Protein AF-A0A957GWF2-F1 (afdb_monomer_lite)

Sequence (198 aa):
QQLPLRQLLLAAERADVDLKRVLGELAYRVHGQGAQGKRQVAYIDEATLYKTVAQLNGNDWGWGQQLVGVMKLRAGLLVEDRPGLFAFPHRTFQEYLAGTHLADQPDFARQGARLAAEGVIWREVILLAVWHLVYQRRDVSKPLLLVGELCPAMAVEMATGWLQVWLAGEVLLEMGLRRVQDEGLGRELLARVQQRLA

Secondary structure (DSSP, 8-state):
-PPPHHHHHHHTT--HHHHHHHHHHHHHHHHHHGGGSSSPPPPEEHHHHHHHHHGGGTT-HHHHHHHHHHIIIII-S-EEEETTEEE-S-HHHHHHHHHHHHHT-TTHHHHHHHHHHH-GGGHHHHHHHHHIIIIII---HHHHHHHHHHS-SSPP-STTHHHHHHHHHHHHHHT-HHHHHHSHHHHHHHHHHHHHH-

Foldseek 3Di:
DQDALQVLQVVLVHGPVVVLLLLLVVLQVQLLVPVPDPDDFGKDFQVNQLQSQCVSRVSPSVSSVSNVVNCDPPVLQWDDPDVRIIGGNDNLSSLLSPLCNLLPDPPSLQVLLVVVQVHPSNLSSVLSNLLCCCPVVVHPPSLLSNLCSLQPPDDDPDPSNPSSLVSSVVSCVSNPVVNLVVDPSSVVSNVSSVVVND

Radius of gyration: 19.15 Å; chains: 1; bounding box: 47×32×53 Å

Structure (mmCIF, N/CA/C/O backbone):
data_AF-A0A957GWF2-F1
#
_entry.id   AF-A0A957GWF2-F1
#
loop_
_atom_site.group_PDB
_atom_site.id
_atom_site.type_symbol
_atom_site.label_atom_id
_atom_site.label_alt_id
_atom_site.label_comp_id
_atom_site.label_asym_id
_atom_site.label_entity_id
_atom_site.label_seq_id
_atom_site.pdbx_PDB_ins_code
_atom_site.Cartn_x
_atom_site.Cartn_y
_atom_site.Cartn_z
_atom_site.occupancy
_atom_site.B_iso_or_equiv
_atom_site.auth_seq_id
_atom_site.auth_comp_id
_atom_site.auth_asym_id
_atom_site.auth_atom_id
_atom_site.pdbx_PDB_model_num
ATOM 1 N N . GLN A 1 1 ? -17.229 -10.237 28.752 1.00 53.91 1 GLN A N 1
ATOM 2 C CA . GLN A 1 1 ? -16.025 -10.794 28.092 1.00 53.91 1 GLN A CA 1
ATOM 3 C C . GLN A 1 1 ? -15.887 -10.118 26.733 1.00 53.91 1 GLN A C 1
ATOM 5 O O . GLN A 1 1 ? -16.884 -10.042 26.032 1.00 53.91 1 GLN A O 1
ATOM 10 N N . GLN A 1 2 ? -14.719 -9.572 26.374 1.00 59.75 2 GLN A N 1
ATOM 11 C CA . GLN A 1 2 ? -14.524 -8.979 25.040 1.00 59.75 2 GLN A CA 1
ATOM 12 C C . GLN A 1 2 ? -14.466 -10.080 23.967 1.00 59.75 2 GLN A C 1
ATOM 14 O O . GLN A 1 2 ? -13.690 -11.036 24.107 1.00 59.75 2 GLN A O 1
ATOM 19 N N . LEU A 1 3 ? -15.279 -9.931 22.914 1.00 71.62 3 LEU A N 1
ATOM 20 C CA . LEU A 1 3 ? -15.324 -10.835 21.761 1.00 71.62 3 LEU A CA 1
ATOM 21 C C . LEU A 1 3 ? -13.943 -10.923 21.070 1.00 71.62 3 LEU A C 1
ATOM 23 O O . LEU A 1 3 ? -13.237 -9.917 20.982 1.00 71.62 3 LEU A O 1
ATOM 27 N N . PRO A 1 4 ? -13.529 -12.101 20.568 1.00 84.56 4 PRO A N 1
ATOM 28 C CA . PRO A 1 4 ? -12.397 -12.231 19.652 1.00 84.56 4 PRO A CA 1
ATOM 29 C C . PRO A 1 4 ? -12.563 -11.329 18.421 1.00 84.56 4 PRO A C 1
ATOM 31 O O . PRO A 1 4 ? -13.679 -11.170 17.928 1.00 84.56 4 PRO A O 1
ATOM 34 N N . LEU A 1 5 ? -11.451 -10.820 17.874 1.00 87.75 5 LEU A N 1
ATOM 35 C CA . LEU A 1 5 ? -11.435 -9.902 16.721 1.00 87.75 5 LEU A CA 1
ATOM 36 C C . LEU A 1 5 ? -12.335 -10.380 15.573 1.00 87.75 5 LEU A C 1
ATOM 38 O O . LEU A 1 5 ? -13.196 -9.645 15.100 1.00 87.75 5 LEU A O 1
ATOM 42 N N . ARG A 1 6 ? -12.190 -11.654 15.193 1.00 89.56 6 ARG A N 1
ATOM 43 C CA . ARG A 1 6 ? -12.969 -12.272 14.116 1.00 89.56 6 ARG A CA 1
ATOM 44 C C . ARG A 1 6 ? -14.475 -12.276 14.392 1.00 89.56 6 ARG A C 1
ATOM 46 O O . ARG A 1 6 ? -15.253 -12.049 13.479 1.00 89.56 6 ARG A O 1
ATOM 53 N N . GLN A 1 7 ? -14.899 -12.523 15.633 1.00 90.81 7 GLN A N 1
ATOM 54 C CA . GLN A 1 7 ? -16.325 -12.521 15.983 1.00 90.81 7 GLN A CA 1
ATOM 55 C C . GLN A 1 7 ? -16.908 -11.106 15.958 1.00 90.81 7 GLN A C 1
ATOM 57 O O . GLN A 1 7 ? -18.043 -10.931 15.531 1.00 90.81 7 GLN A O 1
ATOM 62 N N . LEU A 1 8 ? -16.127 -10.102 16.370 1.00 92.44 8 LEU A N 1
ATOM 63 C CA . LEU A 1 8 ? -16.557 -8.705 16.341 1.00 92.44 8 LEU A CA 1
ATOM 64 C C . LEU A 1 8 ? -16.748 -8.186 14.908 1.00 92.44 8 LEU A C 1
ATOM 66 O O . LEU A 1 8 ? -17.718 -7.481 14.644 1.00 92.44 8 LEU A O 1
ATOM 70 N N . LEU A 1 9 ? -15.856 -8.571 13.988 1.00 93.94 9 LEU A N 1
ATOM 71 C CA . LEU A 1 9 ? -15.994 -8.277 12.559 1.00 93.94 9 LEU A CA 1
ATOM 72 C C . LEU A 1 9 ? -17.215 -8.980 11.957 1.00 93.94 9 LEU A C 1
ATOM 74 O O . LEU A 1 9 ? -18.023 -8.330 11.302 1.00 93.94 9 LEU A O 1
ATOM 78 N N . LEU A 1 10 ? -17.393 -10.277 12.236 1.00 94.88 10 LEU A N 1
ATOM 79 C CA . LEU A 1 10 ? -18.536 -11.045 11.730 1.00 94.88 10 LEU A CA 1
ATOM 80 C C . LEU A 1 10 ? -19.881 -10.482 12.207 1.00 94.88 10 LEU A C 1
ATOM 82 O O . LEU A 1 10 ? -20.829 -10.458 11.430 1.00 94.88 10 LEU A O 1
ATOM 86 N N . ALA A 1 11 ? -19.961 -9.998 13.450 1.00 93.44 11 ALA A N 1
ATOM 87 C CA . ALA A 1 11 ? -21.165 -9.355 13.980 1.00 93.44 11 ALA A CA 1
ATOM 88 C C . ALA A 1 11 ? -21.525 -8.045 13.253 1.00 93.44 11 ALA A C 1
ATOM 90 O O . ALA A 1 11 ? -22.683 -7.647 13.274 1.00 93.44 11 ALA A O 1
ATOM 91 N N . ALA A 1 12 ? -20.550 -7.400 12.609 1.00 94.62 12 ALA A N 1
ATOM 92 C CA . ALA A 1 12 ? -20.739 -6.228 11.754 1.00 94.62 12 ALA A CA 1
ATOM 93 C C . ALA A 1 12 ? -20.829 -6.592 10.257 1.00 94.62 12 ALA A C 1
ATOM 95 O O . ALA A 1 12 ? -20.678 -5.719 9.405 1.00 94.62 12 ALA A O 1
ATOM 96 N N . GLU A 1 13 ? -21.005 -7.877 9.924 1.00 95.94 13 GLU A N 1
ATOM 97 C CA . GLU A 1 13 ? -21.015 -8.388 8.544 1.00 95.94 13 GLU A CA 1
ATOM 98 C C . GLU A 1 13 ? -19.726 -8.055 7.765 1.00 95.94 13 GLU A C 1
ATOM 100 O O . GLU A 1 13 ? -19.731 -7.820 6.555 1.00 95.94 13 GLU A O 1
ATOM 105 N N . ARG A 1 14 ? -18.588 -8.033 8.472 1.00 96.25 14 ARG A N 1
ATOM 106 C CA . ARG A 1 14 ? -17.252 -7.785 7.916 1.00 96.25 14 ARG A CA 1
ATOM 107 C C . ARG A 1 14 ? -16.331 -8.985 8.063 1.00 96.25 14 ARG A C 1
ATOM 109 O O . ARG A 1 14 ? -16.508 -9.849 8.924 1.00 96.25 14 ARG A O 1
ATOM 116 N N . ALA A 1 15 ? -15.290 -8.991 7.238 1.00 94.06 15 ALA A N 1
ATOM 117 C CA . ALA A 1 15 ? -14.210 -9.963 7.275 1.00 94.06 15 ALA A CA 1
ATOM 118 C C . ALA A 1 15 ? -12.843 -9.290 7.472 1.00 94.06 15 ALA A C 1
ATOM 120 O O . ALA A 1 15 ? -12.684 -8.073 7.371 1.00 94.06 15 ALA A O 1
ATOM 121 N N . ASP A 1 16 ? -11.818 -10.109 7.709 1.00 91.69 16 ASP A N 1
ATOM 122 C CA . ASP A 1 16 ? -10.440 -9.643 7.905 1.00 91.69 16 ASP A CA 1
ATOM 123 C C . ASP A 1 16 ? -9.924 -8.802 6.725 1.00 91.69 16 ASP A C 1
ATOM 125 O O . ASP A 1 16 ? -9.081 -7.928 6.912 1.00 91.69 16 ASP A O 1
ATOM 129 N N . VAL A 1 17 ? -10.419 -9.053 5.507 1.00 92.62 17 VAL A N 1
ATOM 130 C CA . VAL A 1 17 ? -10.054 -8.280 4.309 1.00 92.62 17 VAL A CA 1
ATOM 131 C C . VAL A 1 17 ? -10.536 -6.828 4.390 1.00 92.62 17 VAL A C 1
ATOM 133 O O . VAL A 1 17 ? -9.794 -5.928 4.000 1.00 92.62 17 VAL A O 1
ATOM 136 N N . ASP A 1 18 ? -11.714 -6.579 4.968 1.00 95.38 18 ASP A N 1
ATOM 137 C CA . ASP A 1 18 ? -12.250 -5.227 5.141 1.00 95.38 18 ASP A CA 1
ATOM 138 C C . ASP A 1 18 ? -11.415 -4.443 6.151 1.00 95.38 18 ASP A C 1
ATOM 140 O O . ASP A 1 18 ? -11.040 -3.294 5.905 1.00 95.38 18 ASP A O 1
ATOM 144 N N . LEU A 1 19 ? -11.058 -5.097 7.262 1.00 94.19 19 LEU A N 1
ATOM 145 C CA . LEU A 1 19 ? -10.183 -4.509 8.269 1.00 94.19 19 LEU A CA 1
ATOM 146 C C . LEU A 1 19 ? -8.793 -4.219 7.694 1.00 94.19 19 LEU A C 1
ATOM 148 O O . LEU A 1 19 ? -8.278 -3.119 7.878 1.00 94.19 19 LEU A O 1
ATOM 152 N N . LYS A 1 20 ? -8.195 -5.168 6.962 1.00 93.06 20 LYS A N 1
ATOM 153 C CA . LYS A 1 20 ? -6.892 -4.971 6.306 1.00 93.06 20 LYS A CA 1
ATOM 154 C C . LYS A 1 20 ? -6.916 -3.796 5.334 1.00 93.06 20 LYS A C 1
ATOM 156 O O . LYS A 1 20 ? -5.972 -3.015 5.340 1.00 93.06 20 LYS A O 1
ATOM 161 N N . ARG A 1 21 ? -7.989 -3.632 4.552 1.00 94.81 21 ARG A N 1
ATOM 162 C CA . ARG A 1 21 ? -8.146 -2.497 3.630 1.00 94.81 21 ARG A CA 1
ATOM 163 C C . ARG A 1 21 ? -8.157 -1.162 4.378 1.00 94.81 21 ARG A C 1
ATOM 165 O O . ARG A 1 21 ? -7.421 -0.254 4.003 1.00 94.81 21 ARG A O 1
ATOM 172 N N . VAL A 1 22 ? -8.948 -1.062 5.448 1.00 95.88 22 VAL A N 1
ATOM 173 C CA . VAL A 1 22 ? -9.043 0.155 6.273 1.00 95.88 22 VAL A CA 1
ATOM 174 C C . VAL A 1 22 ? -7.722 0.464 6.983 1.00 95.88 22 VAL A C 1
ATOM 176 O O . VAL A 1 22 ? -7.280 1.612 6.991 1.00 95.88 22 VAL A O 1
ATOM 179 N N . LEU A 1 23 ? -7.049 -0.549 7.535 1.00 94.94 23 LEU A N 1
ATOM 180 C CA . LEU A 1 23 ? -5.733 -0.376 8.156 1.00 94.94 23 LEU A CA 1
ATOM 181 C C . LEU A 1 23 ? -4.647 -0.024 7.131 1.00 94.94 23 LEU A C 1
ATOM 183 O O . LEU A 1 23 ? -3.767 0.769 7.448 1.00 94.94 23 LEU A O 1
ATOM 187 N N . GLY A 1 24 ? -4.716 -0.567 5.913 1.00 96.38 24 GLY A N 1
ATOM 188 C CA . GLY A 1 24 ? -3.823 -0.229 4.805 1.00 96.38 24 GLY A CA 1
ATOM 189 C C . GLY A 1 24 ? -3.941 1.232 4.386 1.00 96.38 24 GLY A C 1
ATOM 190 O O . GLY A 1 24 ? -2.935 1.931 4.281 1.00 96.38 24 GLY A O 1
ATOM 191 N N . GLU A 1 25 ? -5.171 1.719 4.223 1.00 96.56 25 GLU A N 1
ATOM 192 C CA . GLU A 1 25 ? -5.433 3.131 3.930 1.00 96.56 25 GLU A CA 1
ATOM 193 C C . GLU A 1 25 ? -4.948 4.044 5.063 1.00 96.56 25 GLU A C 1
ATOM 195 O O . GLU A 1 25 ? -4.320 5.076 4.819 1.00 96.56 25 GLU A O 1
ATOM 200 N N . LEU A 1 26 ? -5.204 3.661 6.317 1.00 95.31 26 LEU A N 1
ATOM 201 C CA . LEU A 1 26 ? -4.714 4.400 7.475 1.00 95.31 26 LEU A CA 1
ATOM 202 C C . LEU A 1 26 ? -3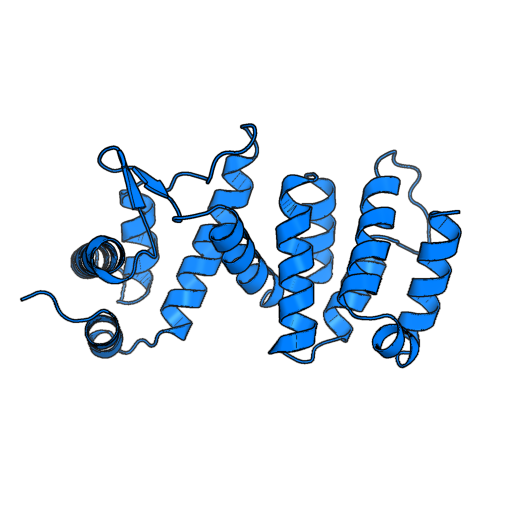.183 4.452 7.491 1.00 95.31 26 LEU A C 1
ATOM 204 O O . LEU A 1 26 ? -2.631 5.542 7.603 1.00 95.31 26 LEU A O 1
ATOM 208 N N . ALA A 1 27 ? -2.512 3.308 7.316 1.00 94.94 27 ALA A N 1
ATOM 209 C CA . ALA A 1 27 ? -1.057 3.200 7.252 1.00 94.94 27 ALA A CA 1
ATOM 210 C C . ALA A 1 27 ? -0.462 4.081 6.150 1.00 94.94 27 ALA A C 1
ATOM 212 O O . ALA A 1 27 ? 0.498 4.806 6.406 1.00 94.94 27 ALA A O 1
ATOM 213 N N . TYR A 1 28 ? -1.067 4.068 4.959 1.00 95.88 28 TYR A N 1
ATOM 214 C CA . TYR A 1 28 ? -0.682 4.919 3.838 1.00 95.88 28 TYR A CA 1
ATOM 215 C C . TYR A 1 28 ? -0.781 6.409 4.195 1.00 95.88 28 TYR A C 1
ATOM 217 O O . TYR A 1 28 ? 0.194 7.147 4.047 1.00 95.88 28 TYR A O 1
ATOM 225 N N . ARG A 1 29 ? -1.924 6.858 4.734 1.00 93.69 29 ARG A N 1
ATOM 226 C CA . ARG A 1 29 ? -2.128 8.271 5.098 1.00 93.69 29 ARG A CA 1
ATOM 227 C C . ARG A 1 29 ? -1.132 8.746 6.153 1.00 93.69 29 ARG A C 1
ATOM 229 O O . ARG A 1 29 ? -0.512 9.793 5.974 1.00 93.69 29 ARG A O 1
ATOM 236 N N . VAL A 1 30 ? -0.960 7.984 7.233 1.00 91.06 30 VAL A N 1
ATOM 237 C CA . VAL A 1 30 ? -0.072 8.396 8.330 1.00 91.06 30 VAL A CA 1
ATOM 238 C C . VAL A 1 30 ? 1.402 8.318 7.923 1.00 91.06 30 VAL A C 1
ATOM 240 O O . VAL A 1 30 ? 2.190 9.155 8.354 1.00 91.06 30 VAL A O 1
ATOM 243 N N . HIS A 1 31 ? 1.778 7.401 7.020 1.00 91.44 31 HIS A N 1
ATOM 244 C CA . HIS A 1 31 ? 3.132 7.349 6.449 1.00 91.44 31 HIS A CA 1
ATOM 245 C C . HIS A 1 31 ? 3.503 8.643 5.718 1.00 91.44 31 HIS A C 1
ATOM 247 O O . HIS A 1 31 ? 4.576 9.190 5.960 1.00 91.44 31 HIS A O 1
ATOM 253 N N . GLY A 1 32 ? 2.590 9.177 4.900 1.00 89.00 32 GLY A N 1
ATOM 254 C CA . GLY A 1 32 ? 2.796 10.455 4.209 1.00 89.00 32 GLY A CA 1
ATOM 255 C C . GLY A 1 32 ? 2.882 11.657 5.153 1.00 89.00 32 GLY A C 1
ATOM 256 O O . GLY A 1 32 ? 3.650 12.584 4.913 1.00 89.00 32 GLY A O 1
ATOM 257 N N . GLN A 1 33 ? 2.142 11.632 6.264 1.00 82.75 33 GLN A N 1
ATOM 258 C CA . GLN A 1 33 ? 2.159 12.700 7.274 1.00 82.75 33 GLN A CA 1
ATOM 259 C C . GLN A 1 33 ? 3.420 12.667 8.157 1.00 82.75 33 GLN A C 1
ATOM 261 O O . GLN A 1 33 ? 3.908 13.714 8.579 1.00 82.75 33 GLN A O 1
ATOM 266 N N . GLY A 1 34 ? 3.987 11.479 8.402 1.00 65.69 34 GLY A N 1
ATOM 267 C CA . GLY A 1 34 ? 5.207 11.273 9.196 1.00 65.69 34 GLY A CA 1
ATOM 268 C C . GLY A 1 34 ? 6.505 11.767 8.539 1.00 65.69 34 GLY A C 1
ATOM 269 O O . GLY A 1 34 ? 7.567 11.713 9.160 1.00 65.69 34 GLY A O 1
ATOM 270 N N . ALA A 1 35 ? 6.434 12.288 7.309 1.00 53.03 35 ALA A N 1
ATOM 271 C CA . ALA A 1 35 ? 7.563 12.772 6.512 1.00 53.03 35 ALA A CA 1
ATOM 272 C C . ALA A 1 35 ? 8.394 13.900 7.162 1.00 53.03 35 ALA A C 1
ATOM 274 O O . ALA A 1 35 ? 9.502 14.180 6.705 1.00 53.03 35 ALA A O 1
ATOM 275 N N . GLN A 1 36 ? 7.902 14.541 8.230 1.00 47.31 36 GLN A N 1
ATOM 276 C CA . GLN A 1 36 ? 8.596 15.647 8.906 1.00 47.31 36 GLN A CA 1
ATOM 277 C C . GLN A 1 36 ? 9.572 15.231 10.028 1.00 47.31 36 GLN A C 1
ATOM 279 O O . GLN A 1 36 ? 10.098 16.094 10.729 1.00 47.31 36 GLN A O 1
ATOM 284 N N . GLY A 1 37 ? 9.885 13.941 10.199 1.00 44.97 37 GLY A N 1
ATOM 285 C CA . GLY A 1 37 ? 10.818 13.491 11.240 1.00 44.97 37 GLY A CA 1
ATOM 286 C C . GLY A 1 37 ? 11.673 12.292 10.836 1.00 44.97 37 GLY A C 1
ATOM 287 O O . GLY A 1 37 ? 11.204 11.332 10.229 1.00 44.97 37 GLY A O 1
ATOM 288 N N . LYS A 1 38 ? 12.962 12.306 11.202 1.00 44.06 38 LYS A N 1
ATOM 289 C CA . LYS A 1 38 ? 13.857 11.157 10.998 1.00 44.06 38 LYS A CA 1
ATOM 290 C C . LYS A 1 38 ? 13.351 9.946 11.806 1.00 44.06 38 LYS A C 1
ATOM 292 O O . LYS A 1 38 ? 13.428 9.944 13.027 1.00 44.06 38 LYS A O 1
ATOM 297 N N . ARG A 1 39 ? 12.964 8.879 11.094 1.00 48.06 39 ARG A N 1
ATOM 298 C CA . ARG A 1 39 ? 12.898 7.471 11.558 1.00 48.06 39 ARG A CA 1
ATOM 299 C C . ARG A 1 39 ? 11.791 7.051 12.547 1.00 48.06 39 ARG A C 1
ATOM 301 O O . ARG A 1 39 ? 11.890 5.935 13.049 1.00 48.06 39 ARG A O 1
ATOM 308 N N . GLN A 1 40 ? 10.741 7.829 12.799 1.00 58.91 40 GLN A N 1
ATOM 309 C CA . GLN A 1 40 ? 9.646 7.368 13.675 1.00 58.91 40 GLN A CA 1
ATOM 310 C C . GLN A 1 40 ? 8.474 6.755 12.900 1.00 58.91 40 GLN A C 1
ATOM 312 O O . GLN A 1 40 ? 8.153 7.188 11.795 1.00 58.91 40 GLN A O 1
ATOM 317 N N . VAL A 1 41 ? 7.856 5.727 13.495 1.00 62.44 41 VAL A N 1
ATOM 318 C CA . VAL A 1 41 ? 6.512 5.260 13.122 1.00 62.44 41 VAL A CA 1
ATOM 319 C C . VAL A 1 41 ? 5.562 6.447 13.260 1.00 62.44 41 VAL A C 1
ATOM 321 O O . VAL A 1 41 ? 5.655 7.196 14.234 1.00 62.44 41 VAL A O 1
ATOM 324 N N . ALA A 1 42 ? 4.678 6.644 12.2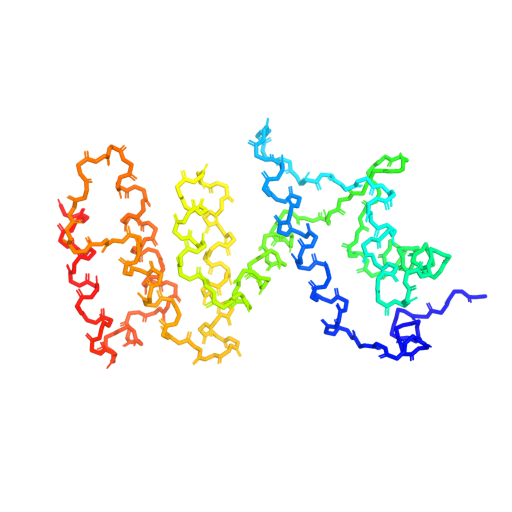85 1.00 78.25 42 ALA A N 1
ATOM 325 C CA . ALA A 1 42 ? 3.743 7.756 12.344 1.00 78.25 42 ALA A CA 1
ATOM 326 C C . ALA A 1 42 ? 2.672 7.487 13.404 1.00 78.25 42 ALA A C 1
ATOM 328 O O . ALA A 1 42 ? 2.075 6.407 13.445 1.00 78.25 42 ALA A O 1
ATOM 329 N N . TYR A 1 43 ? 2.439 8.481 14.257 1.00 86.19 43 TYR A N 1
ATOM 330 C CA . TYR A 1 43 ? 1.393 8.398 15.259 1.00 86.19 43 TYR A CA 1
ATOM 331 C C . TYR A 1 43 ? 0.009 8.598 14.645 1.00 86.19 43 TYR A C 1
ATOM 333 O O . TYR A 1 43 ? -0.169 9.315 13.661 1.00 86.19 43 TYR A O 1
ATOM 341 N N . ILE A 1 44 ? -0.972 7.973 15.277 1.00 90.88 44 ILE A N 1
ATOM 342 C CA . ILE A 1 44 ? -2.381 7.995 14.925 1.00 90.88 44 ILE A CA 1
ATOM 343 C C . ILE A 1 44 ? -3.121 8.518 16.148 1.00 90.88 44 ILE A C 1
ATOM 345 O O . ILE A 1 44 ? -3.058 7.905 17.217 1.00 90.88 44 ILE A O 1
ATOM 349 N N . ASP A 1 45 ? -3.805 9.650 16.016 1.00 90.69 45 ASP A N 1
ATOM 350 C CA . ASP A 1 45 ? -4.649 10.133 17.101 1.00 90.69 45 ASP A CA 1
ATOM 351 C C . ASP A 1 45 ? -5.842 9.189 17.307 1.00 90.69 45 ASP A C 1
ATOM 353 O O . ASP A 1 45 ? -6.400 8.619 16.362 1.00 90.69 45 ASP A O 1
ATOM 357 N N . GLU A 1 46 ? -6.220 9.008 18.569 1.00 91.56 46 GLU A N 1
ATOM 358 C CA . GLU A 1 46 ? -7.280 8.090 18.976 1.00 91.56 46 GLU A CA 1
ATOM 359 C C . GLU A 1 46 ? -8.605 8.351 18.248 1.00 91.56 46 GLU A C 1
ATOM 361 O O . GLU A 1 46 ? -9.252 7.416 17.768 1.00 91.56 46 GLU A O 1
ATOM 366 N N . ALA A 1 47 ? -8.998 9.620 18.121 1.00 91.31 47 ALA A N 1
ATOM 367 C CA . ALA A 1 47 ? -10.247 9.991 17.473 1.00 91.31 47 ALA A CA 1
ATOM 368 C C . ALA A 1 47 ? -10.244 9.605 15.986 1.00 91.31 47 ALA A C 1
ATOM 370 O O . ALA A 1 47 ? -11.216 9.024 15.498 1.00 91.31 47 ALA A O 1
ATOM 371 N N . THR A 1 48 ? -9.152 9.861 15.263 1.00 92.06 48 THR A N 1
ATOM 372 C CA . THR A 1 48 ? -8.975 9.428 13.873 1.00 92.06 48 THR A CA 1
ATOM 373 C C . THR A 1 48 ? -8.999 7.916 13.762 1.00 92.06 48 THR A C 1
ATOM 375 O O . THR A 1 48 ? -9.647 7.397 12.850 1.00 92.06 48 THR A O 1
ATOM 378 N N . LEU A 1 49 ? -8.335 7.198 14.669 1.00 93.75 49 LEU A N 1
ATOM 379 C CA . LEU A 1 49 ? -8.320 5.740 14.656 1.00 93.75 49 LEU A CA 1
ATOM 380 C C . LEU A 1 49 ? -9.734 5.170 14.851 1.00 93.75 49 LEU A C 1
ATOM 382 O O . LEU A 1 49 ? -10.186 4.391 14.011 1.00 93.75 49 LEU A O 1
ATOM 386 N N . TYR A 1 50 ? -10.453 5.603 15.894 1.00 94.50 50 TYR A N 1
ATOM 387 C CA . TYR A 1 50 ? -11.834 5.182 16.165 1.00 94.50 50 TYR A CA 1
ATOM 388 C C . TYR A 1 50 ? -12.761 5.513 15.005 1.00 94.50 50 TYR A C 1
ATOM 390 O O . TYR A 1 50 ? -13.460 4.627 14.515 1.00 94.50 50 TYR A O 1
ATOM 398 N N . LYS A 1 51 ? -12.707 6.750 14.502 1.00 92.94 51 LYS A N 1
ATOM 399 C CA . LYS A 1 51 ? -13.497 7.180 13.346 1.00 92.94 51 LYS A CA 1
ATOM 400 C C . LYS A 1 51 ? -13.232 6.309 12.122 1.00 92.94 51 LYS A C 1
ATOM 402 O O . LYS A 1 51 ? -14.169 5.925 11.433 1.00 92.94 51 LYS A O 1
ATOM 407 N N . THR A 1 52 ? -11.961 6.018 11.847 1.00 94.25 52 THR A N 1
ATOM 408 C CA . THR A 1 52 ? -11.545 5.253 10.667 1.00 94.25 52 THR A CA 1
ATOM 409 C C . THR A 1 52 ? -12.080 3.826 10.736 1.00 94.25 52 THR A C 1
ATOM 411 O O . THR A 1 52 ? -12.668 3.348 9.771 1.00 94.25 52 THR A O 1
ATOM 414 N N . VAL A 1 53 ? -11.949 3.150 11.881 1.00 94.88 53 VAL A N 1
ATOM 415 C CA . VAL A 1 53 ? -12.443 1.771 12.000 1.00 94.88 53 VAL A CA 1
ATOM 416 C C . VAL A 1 53 ? -13.966 1.706 12.106 1.00 94.88 53 VAL A C 1
ATOM 418 O O . VAL A 1 53 ? -14.558 0.785 11.555 1.00 94.88 53 VAL A O 1
ATOM 421 N N . ALA A 1 54 ? -14.621 2.698 12.720 1.00 95.81 54 ALA A N 1
ATOM 422 C CA . ALA A 1 54 ? -16.078 2.763 12.857 1.00 95.81 54 ALA A CA 1
ATOM 423 C C . ALA A 1 54 ? -16.813 2.753 11.505 1.00 95.81 54 ALA A C 1
ATOM 425 O O . ALA A 1 54 ? -17.940 2.265 11.418 1.00 95.81 54 ALA A O 1
ATOM 426 N N . GLN A 1 55 ? -16.175 3.218 10.426 1.00 94.56 55 GLN A N 1
ATOM 427 C CA . GLN A 1 55 ? -16.727 3.152 9.064 1.00 94.56 55 GLN A CA 1
ATOM 428 C C . GLN A 1 55 ? -17.059 1.720 8.619 1.00 94.56 55 GLN A C 1
ATOM 430 O O . GLN A 1 55 ? -17.947 1.523 7.791 1.00 94.56 55 GLN A O 1
ATOM 435 N N . LEU A 1 56 ? -16.390 0.711 9.188 1.00 94.75 56 LEU A N 1
ATOM 436 C CA . LEU A 1 56 ? -16.693 -0.694 8.922 1.00 94.75 56 LEU A CA 1
ATOM 437 C C . LEU A 1 56 ? -18.082 -1.099 9.424 1.00 94.75 56 LEU A C 1
ATOM 439 O O . LEU A 1 56 ? -18.677 -2.002 8.843 1.00 94.75 56 LEU A O 1
ATOM 443 N N . ASN A 1 57 ? -18.618 -0.415 10.434 1.00 96.19 57 ASN A N 1
ATOM 444 C CA . ASN A 1 57 ? -19.908 -0.718 11.043 1.00 96.19 57 ASN A CA 1
ATOM 445 C C . ASN A 1 57 ? -20.822 0.519 11.069 1.00 96.19 57 ASN A C 1
ATOM 447 O O . ASN A 1 57 ? -21.269 0.960 12.123 1.00 96.19 57 ASN A O 1
ATOM 451 N N . GLY A 1 58 ? -21.044 1.149 9.911 1.00 93.81 58 GLY A N 1
ATOM 452 C CA . GLY A 1 58 ? -22.015 2.246 9.789 1.00 93.81 58 GLY A CA 1
ATOM 453 C C . GLY A 1 58 ? -21.661 3.517 10.573 1.00 93.81 58 GLY A C 1
ATOM 454 O O . GLY A 1 58 ? -22.554 4.283 10.917 1.00 93.81 58 GLY A O 1
ATOM 455 N N . ASN A 1 59 ? -20.371 3.758 10.835 1.00 94.31 59 ASN A N 1
ATOM 456 C CA . ASN A 1 59 ? -19.864 4.830 11.702 1.00 94.31 59 ASN A CA 1
ATOM 457 C C . ASN A 1 59 ? -20.235 4.673 13.190 1.00 94.31 59 ASN A C 1
ATOM 459 O O . ASN A 1 59 ? -20.241 5.661 13.925 1.00 94.31 59 ASN A O 1
ATOM 463 N N . ASP A 1 60 ? -20.493 3.447 13.654 1.00 95.69 60 ASP A N 1
ATOM 464 C CA . ASP A 1 60 ? -20.667 3.152 15.077 1.00 95.69 60 ASP A CA 1
ATOM 465 C C . ASP A 1 60 ? -19.351 3.361 15.845 1.00 95.69 60 ASP A C 1
ATOM 467 O O . ASP A 1 60 ? -18.411 2.558 15.791 1.00 95.69 60 ASP A O 1
ATOM 471 N N . TRP A 1 61 ? -19.297 4.471 16.580 1.00 94.06 61 TRP A N 1
ATOM 472 C CA . TRP A 1 61 ? -18.137 4.864 17.369 1.00 94.06 61 TRP A CA 1
ATOM 473 C C . TRP A 1 61 ? -17.852 3.908 18.532 1.00 94.06 61 TRP A C 1
ATOM 475 O O . TRP A 1 61 ? -16.689 3.604 18.801 1.00 94.06 61 TRP A O 1
ATOM 485 N N . GLY A 1 62 ? -18.892 3.412 19.209 1.00 94.06 62 GLY A N 1
ATOM 486 C CA . GLY A 1 62 ? -18.742 2.494 20.341 1.00 94.06 62 GLY A CA 1
ATOM 487 C C . GLY A 1 62 ? -18.185 1.147 19.888 1.00 94.06 62 GLY A C 1
ATOM 488 O O . GLY A 1 62 ? -17.268 0.601 20.507 1.00 94.06 62 GLY A O 1
ATOM 489 N N . TRP A 1 63 ? -18.659 0.658 18.739 1.00 95.19 63 TRP A N 1
ATOM 490 C CA . TRP A 1 63 ? -18.080 -0.515 18.090 1.00 95.19 63 TRP A CA 1
ATOM 491 C C . TRP A 1 63 ? -16.624 -0.275 17.669 1.00 95.19 63 TRP A C 1
ATOM 493 O O . TRP A 1 63 ? -15.769 -1.133 17.896 1.00 95.19 63 TRP A O 1
ATOM 503 N N . GLY A 1 64 ? -16.305 0.905 17.123 1.00 94.62 64 GLY A N 1
ATOM 504 C CA . GLY A 1 64 ? -14.935 1.271 16.756 1.00 94.62 64 GLY A CA 1
ATOM 505 C C . GLY A 1 64 ? -13.971 1.260 17.949 1.00 94.62 64 GLY A C 1
ATOM 506 O O . GLY A 1 64 ? -12.883 0.686 17.862 1.00 94.62 64 GLY A O 1
ATOM 507 N N . GLN A 1 65 ? -14.397 1.803 19.091 1.00 93.50 65 GLN A N 1
ATOM 508 C CA . GLN A 1 65 ? -13.652 1.742 20.354 1.00 93.50 65 GLN A CA 1
ATOM 509 C C . GLN A 1 65 ? -13.421 0.299 20.812 1.00 93.50 65 GLN A C 1
ATOM 511 O O . GLN A 1 65 ? -12.300 -0.077 21.168 1.00 93.50 65 GLN A O 1
ATOM 516 N N . GLN A 1 66 ? -14.463 -0.538 20.759 1.00 93.38 66 GLN A N 1
ATOM 517 C CA . GLN A 1 66 ? -14.349 -1.952 21.106 1.00 93.38 66 GLN A CA 1
ATOM 518 C C . GLN A 1 66 ? -13.347 -2.673 20.194 1.00 93.38 66 GLN A C 1
ATOM 520 O O . GLN A 1 66 ? -12.510 -3.437 20.682 1.00 93.38 66 GLN A O 1
ATOM 525 N N . LEU A 1 67 ? -13.400 -2.411 18.886 1.00 93.12 67 LEU A N 1
ATOM 526 C CA . LEU A 1 67 ? -12.510 -3.016 17.901 1.00 93.12 67 LEU A CA 1
ATOM 527 C C . LEU A 1 67 ? -11.046 -2.638 18.151 1.00 93.12 67 LEU A C 1
ATOM 529 O O . LEU A 1 67 ? -10.183 -3.520 18.173 1.00 93.12 67 LEU A O 1
ATOM 533 N N . VAL A 1 68 ? -10.756 -1.361 18.407 1.00 92.25 68 VAL A N 1
ATOM 534 C CA . VAL A 1 68 ? -9.398 -0.918 18.758 1.00 92.25 68 VAL A CA 1
ATOM 535 C C . VAL A 1 68 ? -8.923 -1.540 20.064 1.00 92.25 68 VAL A C 1
ATOM 537 O O . VAL A 1 68 ? -7.788 -2.015 20.123 1.00 92.25 68 VAL A O 1
ATOM 540 N N . GLY A 1 69 ? -9.784 -1.625 21.081 1.00 90.06 69 GLY A N 1
ATOM 541 C CA . GLY A 1 69 ? -9.453 -2.297 22.339 1.00 90.06 69 GLY A CA 1
ATOM 542 C C . GLY A 1 69 ? -9.012 -3.749 22.125 1.00 90.06 69 GLY A C 1
ATOM 543 O O . GLY A 1 69 ? -8.004 -4.185 22.687 1.00 90.06 69 GLY A O 1
ATOM 544 N N . VAL A 1 70 ? -9.703 -4.484 21.247 1.00 87.75 70 VAL A N 1
ATOM 545 C CA . VAL A 1 70 ? -9.326 -5.857 20.878 1.00 87.75 70 VAL A CA 1
ATOM 546 C C . VAL A 1 70 ? -8.000 -5.895 20.101 1.00 87.75 70 VAL A C 1
ATOM 548 O O . VAL A 1 70 ? -7.157 -6.753 20.383 1.00 87.75 70 VAL A O 1
ATOM 551 N N . MET A 1 71 ? -7.781 -4.970 19.159 1.00 86.75 71 MET A N 1
ATOM 552 C CA . MET A 1 71 ? -6.535 -4.892 18.379 1.00 86.75 71 MET A CA 1
ATOM 553 C C . MET A 1 71 ? -5.309 -4.580 19.247 1.00 86.75 71 MET A C 1
ATOM 555 O O . MET A 1 71 ? -4.261 -5.196 19.041 1.00 86.75 71 MET A O 1
ATOM 559 N N . LYS A 1 72 ? -5.463 -3.694 20.240 1.00 82.81 72 LYS A N 1
ATOM 560 C CA . LYS A 1 72 ? -4.434 -3.341 21.229 1.00 82.81 72 LYS A CA 1
ATOM 561 C C . LYS A 1 72 ? -4.074 -4.528 22.125 1.00 82.81 72 LYS A C 1
ATOM 563 O O . LYS A 1 72 ? -2.903 -4.845 22.288 1.00 82.81 72 LYS A O 1
ATOM 568 N N . LEU A 1 73 ? -5.073 -5.185 22.720 1.00 71.00 73 LEU A N 1
ATOM 569 C CA . LEU A 1 73 ? -4.842 -6.165 23.790 1.00 71.00 73 LEU A CA 1
ATOM 570 C C . LEU A 1 73 ? -4.453 -7.564 23.303 1.00 71.00 73 LEU A C 1
ATOM 572 O O . LEU A 1 73 ? -3.863 -8.320 24.070 1.00 71.00 73 LEU A O 1
ATOM 576 N N . ARG A 1 74 ? -4.842 -7.958 22.083 1.00 64.25 74 ARG A N 1
ATOM 577 C CA . ARG A 1 74 ? -4.761 -9.373 21.667 1.00 64.25 74 ARG A CA 1
ATOM 578 C C . ARG A 1 74 ? -4.080 -9.620 20.336 1.00 64.25 74 ARG A C 1
ATOM 580 O O . ARG A 1 74 ? -3.509 -10.689 20.158 1.00 64.25 74 ARG A O 1
ATOM 587 N N . ALA A 1 75 ? -4.178 -8.681 19.401 1.00 65.31 75 ALA A N 1
ATOM 588 C CA . ALA A 1 75 ? -3.653 -8.884 18.054 1.00 65.31 75 ALA A CA 1
ATOM 589 C C . ALA A 1 75 ? -2.258 -8.277 17.866 1.00 65.31 75 ALA A C 1
ATOM 591 O O . ALA A 1 75 ? -1.577 -8.630 16.909 1.00 65.31 75 ALA A O 1
ATOM 592 N N . GLY A 1 76 ? -1.855 -7.350 18.746 1.00 76.38 76 GLY A N 1
ATOM 593 C CA . GLY A 1 76 ? -0.609 -6.605 18.592 1.00 76.38 76 GLY A CA 1
ATOM 594 C C . GLY A 1 76 ? -0.557 -5.851 17.265 1.00 76.38 76 GLY A C 1
ATOM 595 O O . GLY A 1 76 ? 0.520 -5.684 16.720 1.00 76.38 76 GLY A O 1
ATOM 596 N N . LEU A 1 77 ? -1.711 -5.456 16.710 1.00 85.38 77 LEU A N 1
ATOM 597 C CA . LEU A 1 77 ? -1.795 -4.730 15.433 1.00 85.38 77 LEU A CA 1
ATOM 598 C C . LEU A 1 77 ? -1.556 -3.230 15.607 1.00 85.38 77 LEU A C 1
ATOM 600 O O . LEU A 1 77 ? -1.218 -2.547 14.644 1.00 85.38 77 LEU A O 1
ATOM 604 N N . LEU A 1 78 ? -1.753 -2.733 16.829 1.00 89.25 78 LEU A N 1
ATOM 605 C CA . LEU A 1 78 ? -1.594 -1.344 17.229 1.00 89.25 78 LEU A CA 1
ATOM 606 C C . LEU A 1 78 ? -1.024 -1.299 18.643 1.00 89.25 78 LEU A C 1
ATOM 608 O O . LEU A 1 78 ? -1.377 -2.124 19.489 1.00 89.25 78 LEU A O 1
ATOM 612 N N . VAL A 1 79 ? -0.180 -0.307 18.893 1.00 88.25 79 VAL A N 1
ATOM 613 C CA . VAL A 1 79 ? 0.383 -0.005 20.208 1.00 88.25 79 VAL A CA 1
ATOM 614 C C . VAL A 1 79 ? -0.058 1.398 20.590 1.00 88.25 79 VAL A C 1
ATOM 616 O O . VAL A 1 79 ? -0.020 2.303 19.762 1.00 88.25 79 VAL A O 1
ATOM 619 N N . GLU A 1 80 ? -0.498 1.575 21.831 1.00 89.62 80 GLU A N 1
ATOM 620 C CA . GLU A 1 80 ? -0.697 2.905 22.406 1.00 89.62 80 GLU A CA 1
ATOM 621 C C . GLU A 1 80 ? 0.613 3.314 23.082 1.00 89.62 80 GLU A C 1
ATOM 623 O O . GLU A 1 80 ? 0.977 2.746 24.110 1.00 89.62 80 GLU A O 1
ATOM 628 N N . ASP A 1 81 ? 1.347 4.236 22.459 1.00 82.00 81 ASP A N 1
ATOM 629 C CA . ASP A 1 81 ? 2.646 4.708 22.959 1.00 82.00 81 ASP A CA 1
ATOM 630 C C . ASP A 1 81 ? 2.461 5.646 24.160 1.00 82.00 81 ASP A C 1
ATOM 632 O O . ASP A 1 81 ? 3.137 5.536 25.183 1.00 82.00 81 ASP A O 1
ATOM 636 N N . ARG A 1 82 ? 1.477 6.545 24.055 1.00 83.94 82 ARG A N 1
ATOM 637 C CA . ARG A 1 82 ? 1.033 7.459 25.114 1.00 83.94 82 ARG A CA 1
ATOM 638 C C . ARG A 1 82 ? -0.491 7.578 25.079 1.00 83.94 82 ARG A C 1
ATOM 640 O O . ARG A 1 82 ? -1.068 7.314 24.028 1.00 83.94 82 ARG A O 1
ATOM 647 N N . PRO A 1 83 ? -1.141 7.993 26.184 1.00 88.00 83 PRO A N 1
ATOM 648 C CA . PRO A 1 83 ? -2.596 8.095 26.246 1.00 88.00 83 PRO A CA 1
ATOM 649 C C . PRO A 1 83 ? -3.189 8.841 25.043 1.00 88.00 83 PRO A C 1
ATOM 651 O O . PRO A 1 83 ? -2.851 10.002 24.806 1.00 88.00 83 PRO A O 1
ATOM 654 N N . GLY A 1 84 ? -4.044 8.159 24.281 1.00 87.25 84 GLY A N 1
ATOM 655 C CA . GLY A 1 84 ? -4.717 8.702 23.098 1.00 87.25 84 GLY A CA 1
ATOM 656 C C . GLY A 1 84 ? -3.859 8.793 21.826 1.00 87.25 84 GLY A C 1
ATOM 657 O O . GLY A 1 84 ? -4.309 9.361 20.827 1.00 87.25 84 GLY A O 1
ATOM 658 N N . LEU A 1 85 ? -2.638 8.246 21.837 1.00 89.31 85 LEU A N 1
ATOM 659 C CA . LEU A 1 85 ? -1.705 8.269 20.713 1.00 89.31 85 LEU A CA 1
ATOM 660 C C . LEU A 1 85 ? -1.245 6.850 20.360 1.00 89.31 85 LEU A C 1
ATOM 662 O O . LEU A 1 85 ? -0.500 6.197 21.097 1.00 89.31 85 LEU A O 1
ATOM 666 N N . PHE A 1 86 ? -1.685 6.390 19.196 1.00 91.50 86 PHE A N 1
ATOM 667 C CA . PHE A 1 86 ? -1.449 5.040 18.707 1.00 91.50 86 PHE A CA 1
ATOM 668 C C . PHE A 1 86 ? -0.372 5.015 17.630 1.00 91.50 86 PHE A C 1
ATOM 670 O O . PHE A 1 86 ? -0.091 6.019 16.983 1.00 91.50 86 PHE A O 1
ATOM 677 N N . ALA A 1 87 ? 0.217 3.850 17.410 1.00 90.81 87 ALA A N 1
ATOM 678 C CA . ALA A 1 87 ? 1.164 3.603 16.337 1.00 90.81 87 ALA A CA 1
ATOM 679 C C . ALA A 1 87 ? 1.047 2.152 15.859 1.00 90.81 87 ALA A C 1
ATOM 681 O O . ALA A 1 87 ? 0.584 1.268 16.591 1.00 90.81 87 ALA A O 1
ATOM 682 N N . PHE A 1 88 ? 1.503 1.884 14.637 1.00 91.25 88 PHE A N 1
ATOM 683 C CA . PHE A 1 88 ? 1.766 0.506 14.235 1.00 91.25 88 PHE A CA 1
ATOM 684 C C . PHE A 1 88 ? 2.975 -0.038 15.020 1.00 91.25 88 PHE A C 1
ATOM 686 O O . PHE A 1 88 ? 3.912 0.708 15.295 1.00 91.25 88 PHE A O 1
ATOM 693 N N . PRO A 1 89 ? 3.011 -1.334 15.369 1.00 88.62 89 PRO A N 1
ATOM 694 C CA . PRO A 1 89 ? 4.069 -1.895 16.216 1.00 88.62 89 PRO A CA 1
ATOM 695 C C . PRO A 1 89 ? 5.477 -1.745 15.638 1.00 88.62 89 PRO A C 1
ATOM 697 O O . PRO A 1 89 ? 6.455 -1.685 16.378 1.00 88.62 89 PRO A O 1
ATOM 700 N N . HIS A 1 90 ? 5.589 -1.725 14.308 1.00 88.38 90 HIS A N 1
ATOM 701 C CA . HIS A 1 90 ? 6.854 -1.551 13.618 1.00 88.38 90 HIS A CA 1
ATOM 702 C C . HIS A 1 90 ? 6.657 -0.813 12.296 1.00 88.38 90 HIS A C 1
ATOM 704 O O . HIS A 1 90 ? 5.645 -0.988 11.612 1.00 88.38 90 HIS A O 1
ATOM 710 N N . ARG A 1 91 ? 7.671 -0.039 11.899 1.00 89.00 91 ARG A N 1
ATOM 711 C CA . ARG A 1 91 ? 7.653 0.738 10.656 1.00 89.00 91 ARG A CA 1
ATOM 712 C C . ARG A 1 91 ? 7.472 -0.143 9.418 1.00 89.00 91 ARG A C 1
ATOM 714 O O . ARG A 1 91 ? 6.633 0.168 8.589 1.00 89.00 91 ARG A O 1
ATOM 721 N N . THR A 1 92 ? 8.178 -1.270 9.330 1.00 90.38 92 THR A N 1
ATOM 722 C CA . THR A 1 92 ? 8.039 -2.194 8.184 1.00 90.38 92 THR A CA 1
ATOM 723 C C . THR A 1 92 ? 6.628 -2.771 8.058 1.00 90.38 92 THR A C 1
ATOM 725 O O . THR A 1 92 ? 6.162 -3.020 6.951 1.00 90.38 92 THR A O 1
ATOM 728 N N . PHE A 1 93 ? 5.912 -2.951 9.174 1.00 91.75 93 PHE A N 1
ATOM 729 C CA . PHE A 1 93 ? 4.519 -3.396 9.143 1.00 91.75 93 PHE A CA 1
ATOM 730 C C . PHE A 1 93 ? 3.591 -2.297 8.610 1.00 91.75 93 PHE A C 1
ATOM 732 O O . PHE A 1 93 ? 2.729 -2.573 7.777 1.00 91.75 93 PHE A O 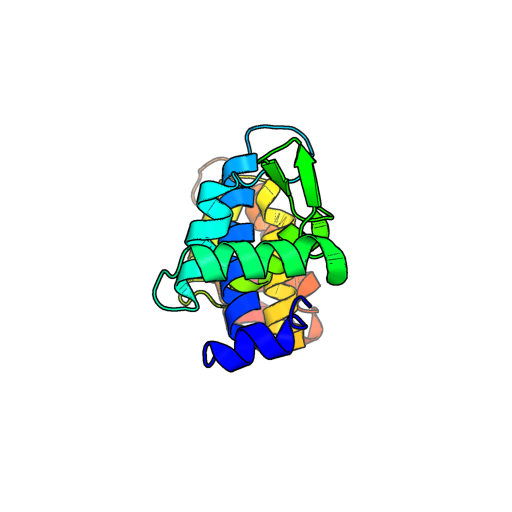1
ATOM 739 N N . GLN A 1 94 ? 3.809 -1.046 9.031 1.00 93.69 94 GLN A N 1
ATOM 740 C CA . GLN A 1 94 ? 3.125 0.118 8.463 1.00 93.69 94 GLN A CA 1
ATOM 741 C C . GLN A 1 94 ? 3.410 0.256 6.959 1.00 93.69 94 GLN A C 1
ATOM 743 O O . GLN A 1 94 ? 2.477 0.422 6.180 1.00 93.69 94 GLN A O 1
ATOM 748 N N . GLU A 1 95 ? 4.673 0.153 6.539 1.00 95.50 95 GLU A N 1
ATOM 749 C CA . GLU A 1 95 ? 5.079 0.265 5.132 1.00 95.50 95 GLU A CA 1
ATOM 750 C C . GLU A 1 95 ? 4.476 -0.850 4.276 1.00 95.50 95 GLU A C 1
ATOM 752 O O . GLU A 1 95 ? 3.998 -0.586 3.176 1.00 95.50 95 GLU A O 1
ATOM 757 N N . TYR A 1 96 ? 4.412 -2.076 4.803 1.00 95.44 96 TYR A N 1
ATOM 758 C CA . TYR A 1 96 ? 3.733 -3.185 4.140 1.00 95.44 96 TYR A CA 1
ATOM 759 C C . TYR A 1 96 ? 2.238 -2.905 3.956 1.00 95.44 96 TYR A C 1
ATOM 761 O O . TYR A 1 96 ? 1.727 -3.017 2.843 1.00 95.44 96 TYR A O 1
ATOM 769 N N . LEU A 1 97 ? 1.534 -2.487 5.014 1.00 96.31 97 LEU A N 1
ATOM 770 C CA . LEU A 1 97 ? 0.113 -2.141 4.929 1.00 96.31 97 LEU A CA 1
ATOM 771 C C . LEU A 1 97 ? -0.133 -0.991 3.939 1.00 96.31 97 LEU A C 1
ATOM 773 O O . LEU A 1 97 ? -1.013 -1.099 3.081 1.00 96.31 97 LEU A O 1
ATOM 777 N N . ALA A 1 98 ? 0.688 0.058 3.989 1.00 97.56 98 ALA A N 1
ATOM 778 C CA . ALA A 1 98 ? 0.645 1.163 3.037 1.00 97.56 98 ALA A CA 1
ATOM 779 C C . ALA A 1 98 ? 0.896 0.691 1.593 1.00 97.56 98 ALA A C 1
ATOM 781 O O . ALA A 1 98 ? 0.200 1.124 0.676 1.00 97.56 98 ALA A O 1
ATOM 782 N N . GLY A 1 99 ? 1.848 -0.225 1.391 1.00 98.12 99 GLY A N 1
ATOM 783 C CA . GLY A 1 99 ? 2.193 -0.779 0.082 1.00 98.12 99 GLY A CA 1
ATOM 784 C C . GLY A 1 99 ? 1.064 -1.623 -0.500 1.00 98.12 99 GLY A C 1
ATOM 785 O O . GLY A 1 99 ? 0.722 -1.473 -1.671 1.00 98.12 99 GLY A O 1
ATOM 786 N N . THR A 1 100 ? 0.407 -2.449 0.322 1.00 97.69 100 THR A N 1
ATOM 787 C CA . THR A 1 100 ? -0.778 -3.205 -0.118 1.00 97.69 100 THR A CA 1
ATOM 788 C C . THR A 1 100 ? -1.927 -2.285 -0.530 1.00 97.69 100 THR A C 1
ATOM 790 O O . THR A 1 100 ? -2.550 -2.516 -1.563 1.00 97.69 100 THR A O 1
ATOM 793 N N . HIS A 1 101 ? -2.155 -1.194 0.211 1.00 98.25 101 HIS A N 1
ATOM 794 C CA . HIS A 1 101 ? -3.150 -0.192 -0.163 1.00 98.25 101 HIS A CA 1
ATOM 795 C C . HIS A 1 101 ? -2.792 0.517 -1.474 1.00 98.25 101 HIS A C 1
ATOM 797 O O . HIS A 1 101 ? -3.664 0.692 -2.323 1.00 98.25 101 HIS A O 1
ATOM 803 N N . LEU A 1 102 ? -1.522 0.897 -1.654 1.00 98.62 102 LEU A N 1
ATOM 804 C CA . LEU A 1 102 ? -1.033 1.520 -2.883 1.00 98.62 102 LEU A CA 1
ATOM 805 C C . LEU A 1 102 ? -1.207 0.582 -4.092 1.00 98.62 102 LEU A C 1
ATOM 807 O O . LEU A 1 102 ? -1.690 1.014 -5.134 1.00 98.62 102 LEU A O 1
ATOM 811 N N . ALA A 1 103 ? -0.875 -0.704 -3.951 1.00 98.31 103 ALA A N 1
ATOM 812 C CA . ALA A 1 103 ? -1.023 -1.716 -5.004 1.00 98.31 103 ALA A CA 1
ATOM 813 C C . ALA A 1 103 ? -2.475 -1.888 -5.495 1.00 98.31 103 ALA A C 1
ATOM 815 O O . ALA A 1 103 ? -2.718 -2.123 -6.687 1.00 98.31 103 ALA A O 1
ATOM 816 N N . ASP A 1 104 ? -3.442 -1.752 -4.586 1.00 96.94 104 ASP A N 1
ATOM 817 C CA . ASP A 1 104 ? -4.867 -1.864 -4.897 1.00 96.94 104 ASP A CA 1
ATOM 818 C C . ASP A 1 104 ? -5.416 -0.618 -5.632 1.00 96.94 104 ASP A C 1
ATOM 820 O O . ASP A 1 104 ? -6.521 -0.675 -6.176 1.00 96.94 104 ASP A O 1
ATOM 824 N N . GLN A 1 105 ? -4.653 0.482 -5.736 1.00 97.69 105 GLN A N 1
ATOM 825 C CA . GLN A 1 105 ? -5.104 1.689 -6.437 1.00 97.69 105 GLN A CA 1
ATOM 826 C C . GLN A 1 105 ? -5.192 1.478 -7.960 1.00 97.69 105 GLN A C 1
ATOM 828 O O . GLN A 1 105 ? -4.339 0.802 -8.562 1.00 97.69 105 GLN A O 1
ATOM 833 N N . PRO A 1 106 ? -6.217 2.050 -8.622 1.00 95.88 106 PRO A N 1
ATOM 834 C CA . PRO A 1 106 ? -6.382 1.939 -10.069 1.00 95.88 106 PRO A CA 1
ATOM 835 C C . PRO A 1 106 ? -5.274 2.671 -10.839 1.00 95.88 106 PRO A C 1
ATOM 837 O O . PRO A 1 106 ? -4.825 2.185 -11.873 1.00 95.88 106 PRO A O 1
ATOM 840 N N . ASP A 1 107 ? -4.785 3.797 -10.321 1.00 96.75 107 ASP A N 1
ATOM 841 C CA . ASP A 1 107 ? -3.727 4.626 -10.903 1.00 96.75 107 ASP A CA 1
ATOM 842 C C . ASP A 1 107 ? -2.352 4.399 -10.248 1.00 96.75 107 ASP A C 1
ATOM 844 O O . ASP A 1 107 ? -1.490 5.280 -10.291 1.00 96.75 107 ASP A O 1
ATOM 848 N N . PHE A 1 108 ? -2.126 3.190 -9.711 1.00 98.50 108 PHE A N 1
ATOM 849 C CA . PHE A 1 108 ? -0.903 2.755 -9.020 1.00 98.50 108 PHE A CA 1
ATOM 850 C C . PHE A 1 108 ? 0.395 3.317 -9.618 1.00 98.50 108 PHE A C 1
ATOM 852 O O . PHE A 1 108 ? 1.210 3.875 -8.890 1.00 98.50 108 PHE A O 1
ATOM 859 N N . ALA A 1 109 ? 0.591 3.195 -10.935 1.00 98.12 109 ALA A N 1
ATOM 860 C CA . ALA A 1 109 ? 1.821 3.626 -11.598 1.00 98.12 109 ALA A CA 1
ATOM 861 C C . ALA A 1 109 ? 2.068 5.139 -11.466 1.00 98.12 109 ALA A C 1
ATOM 863 O O . ALA A 1 109 ? 3.155 5.569 -11.080 1.00 98.12 109 ALA A O 1
ATOM 864 N N . ARG A 1 110 ? 1.036 5.951 -11.723 1.00 97.56 110 ARG A N 1
ATOM 865 C CA . ARG A 1 110 ? 1.120 7.416 -11.632 1.00 97.56 110 ARG A CA 1
ATOM 866 C C . ARG A 1 110 ? 1.258 7.871 -10.190 1.00 97.56 110 ARG A C 1
ATOM 868 O O . ARG A 1 110 ? 2.048 8.766 -9.900 1.00 97.56 110 ARG A O 1
ATOM 875 N N . GLN A 1 111 ? 0.501 7.253 -9.287 1.00 97.94 111 GLN A N 1
ATOM 876 C CA . GLN A 1 111 ? 0.585 7.551 -7.866 1.00 97.94 111 GLN A CA 1
ATOM 877 C C . GLN A 1 111 ? 1.969 7.189 -7.315 1.00 97.94 111 GLN A C 1
ATOM 879 O O . GLN A 1 111 ? 2.608 8.036 -6.702 1.00 97.94 111 GLN A O 1
ATOM 884 N N . GLY A 1 112 ? 2.489 5.998 -7.613 1.00 97.75 112 GLY A N 1
ATOM 885 C CA . GLY A 1 112 ? 3.829 5.571 -7.207 1.00 97.75 112 GLY A CA 1
ATOM 886 C C . GLY A 1 112 ? 4.933 6.504 -7.710 1.00 97.75 112 GLY A C 1
ATOM 887 O O . GLY A 1 112 ? 5.817 6.867 -6.938 1.00 97.75 112 GLY A O 1
ATOM 888 N N . ALA A 1 113 ? 4.855 6.974 -8.959 1.00 96.31 113 ALA A N 1
ATOM 889 C CA . ALA A 1 113 ? 5.820 7.934 -9.494 1.00 96.31 113 ALA A CA 1
ATOM 890 C C . ALA A 1 113 ? 5.760 9.309 -8.800 1.00 96.31 113 ALA A C 1
ATOM 892 O O . ALA A 1 113 ? 6.808 9.900 -8.529 1.00 96.31 113 ALA A O 1
ATOM 893 N N . ARG A 1 114 ? 4.556 9.798 -8.456 1.00 95.06 114 ARG A N 1
ATOM 894 C CA . ARG A 1 114 ? 4.385 11.021 -7.647 1.00 95.06 114 ARG A CA 1
ATOM 895 C C . ARG A 1 114 ? 4.995 10.858 -6.256 1.00 95.06 114 ARG A C 1
ATOM 897 O O . ARG A 1 114 ? 5.789 11.696 -5.849 1.00 95.06 114 ARG A O 1
ATOM 904 N N . LEU A 1 115 ? 4.702 9.752 -5.575 1.00 95.19 115 LEU A N 1
ATOM 905 C CA . LEU A 1 115 ? 5.253 9.453 -4.250 1.00 95.19 115 LEU A CA 1
ATOM 906 C C . LEU A 1 115 ? 6.781 9.317 -4.276 1.00 95.19 115 LEU A C 1
ATOM 908 O O . LEU A 1 115 ? 7.463 9.790 -3.370 1.00 95.19 115 LEU A O 1
ATOM 912 N N . ALA A 1 116 ? 7.341 8.733 -5.337 1.00 94.06 116 ALA A N 1
ATOM 913 C CA . ALA A 1 116 ? 8.788 8.681 -5.525 1.00 94.06 116 ALA A CA 1
ATOM 914 C C . ALA A 1 116 ? 9.415 10.085 -5.623 1.00 94.06 116 ALA A C 1
ATOM 916 O O . ALA A 1 116 ? 10.528 10.289 -5.139 1.00 94.06 116 ALA A O 1
ATOM 917 N N . ALA A 1 117 ? 8.701 11.054 -6.208 1.00 90.81 117 ALA A N 1
ATOM 918 C CA . ALA A 1 117 ? 9.136 12.448 -6.276 1.00 90.81 117 ALA A CA 1
ATOM 919 C C . ALA A 1 117 ? 8.998 13.194 -4.933 1.00 90.81 117 ALA A C 1
ATOM 921 O O . ALA A 1 117 ? 9.751 14.131 -4.681 1.00 90.81 117 ALA A O 1
ATOM 922 N N . GLU A 1 118 ? 8.084 12.770 -4.053 1.00 88.88 118 GLU A N 1
ATOM 923 C CA . GLU A 1 118 ? 7.938 13.325 -2.696 1.00 88.88 118 GLU A CA 1
ATOM 924 C C . GLU A 1 118 ? 9.106 12.947 -1.768 1.00 88.88 118 GLU A C 1
ATOM 926 O O . GLU A 1 118 ? 9.385 13.653 -0.799 1.00 88.88 118 GLU A O 1
ATOM 931 N N . GLY A 1 119 ? 9.823 11.859 -2.072 1.00 85.12 119 GLY A N 1
ATOM 932 C CA . GLY A 1 119 ? 11.108 11.535 -1.459 1.00 85.12 119 GLY A CA 1
ATOM 933 C C . GLY A 1 119 ? 11.287 10.069 -1.069 1.00 85.12 119 GLY A C 1
ATOM 934 O O . GLY A 1 119 ? 10.397 9.226 -1.180 1.00 85.12 119 GLY A O 1
ATOM 935 N N . VAL A 1 120 ? 12.474 9.762 -0.537 1.00 88.12 120 VAL A N 1
ATOM 936 C CA . VAL A 1 120 ? 12.921 8.386 -0.235 1.00 88.12 120 VAL A CA 1
ATOM 937 C C . VAL A 1 120 ? 12.074 7.654 0.812 1.00 88.12 120 VAL A C 1
ATOM 939 O O . VAL A 1 120 ? 12.189 6.438 0.943 1.00 88.12 120 VAL A O 1
ATOM 942 N N . ILE A 1 121 ? 11.215 8.361 1.554 1.00 88.75 121 ILE A N 1
ATOM 943 C CA . ILE A 1 121 ? 10.326 7.758 2.556 1.00 88.75 121 ILE A CA 1
ATOM 944 C C . ILE A 1 121 ? 9.343 6.763 1.933 1.00 88.75 121 ILE A C 1
ATOM 946 O O . ILE A 1 121 ? 8.965 5.797 2.588 1.00 88.75 121 ILE A O 1
ATOM 950 N N . TRP A 1 122 ? 8.960 6.970 0.672 1.00 94.69 122 TRP A N 1
ATOM 951 C CA . TRP A 1 122 ? 8.008 6.123 -0.041 1.00 94.69 122 TRP A CA 1
ATOM 952 C C . TRP A 1 122 ? 8.668 4.955 -0.761 1.00 94.69 122 TRP A C 1
ATOM 954 O O . TRP A 1 122 ? 7.966 4.047 -1.197 1.00 94.69 122 TRP A O 1
ATOM 964 N N . ARG A 1 123 ? 10.005 4.940 -0.856 1.00 95.81 123 ARG A N 1
ATOM 965 C CA . ARG A 1 123 ? 10.755 3.912 -1.585 1.00 95.81 123 ARG A CA 1
ATOM 966 C C . ARG A 1 123 ? 10.348 2.504 -1.147 1.00 95.81 123 ARG A C 1
ATOM 968 O O . ARG A 1 123 ? 9.991 1.688 -1.986 1.00 95.81 123 ARG A O 1
ATOM 975 N N . GLU A 1 124 ? 10.353 2.241 0.159 1.00 96.88 124 GLU A N 1
ATOM 976 C CA . GLU A 1 124 ? 10.030 0.913 0.690 1.00 96.88 124 GLU A CA 1
ATOM 977 C C . GLU A 1 124 ? 8.555 0.546 0.472 1.00 96.88 124 GLU A C 1
ATOM 979 O O . GLU A 1 124 ? 8.248 -0.568 0.067 1.00 96.88 124 GLU A O 1
ATOM 984 N N . VAL A 1 125 ? 7.638 1.505 0.639 1.00 97.81 125 VAL A N 1
ATOM 985 C CA . VAL A 1 125 ? 6.203 1.316 0.360 1.00 97.81 125 VAL A CA 1
ATOM 986 C C . VAL A 1 125 ? 5.970 0.926 -1.102 1.00 97.81 125 VAL A C 1
ATOM 988 O O . VAL A 1 125 ? 5.189 0.019 -1.382 1.00 97.81 125 VAL A O 1
ATOM 991 N N . ILE A 1 126 ? 6.658 1.592 -2.033 1.00 98.62 126 ILE A N 1
ATOM 992 C CA . ILE A 1 126 ? 6.562 1.320 -3.471 1.00 98.62 126 ILE A CA 1
ATOM 993 C C . ILE A 1 126 ? 7.102 -0.079 -3.791 1.00 98.62 126 ILE A C 1
ATOM 995 O O . ILE A 1 126 ? 6.436 -0.834 -4.497 1.00 98.62 126 ILE A O 1
ATOM 999 N N . LEU A 1 127 ? 8.265 -0.456 -3.251 1.00 98.62 127 LEU A N 1
ATOM 1000 C CA . LEU A 1 127 ? 8.841 -1.787 -3.475 1.00 98.62 127 LEU A CA 1
ATOM 1001 C C . LEU A 1 127 ? 7.964 -2.898 -2.879 1.00 98.62 127 LEU A C 1
ATOM 1003 O O . LEU A 1 127 ? 7.699 -3.892 -3.552 1.00 98.62 127 LEU A O 1
ATOM 1007 N N . LEU A 1 128 ? 7.415 -2.702 -1.678 1.00 98.44 128 LEU A N 1
ATOM 1008 C CA . LEU A 1 128 ? 6.473 -3.646 -1.067 1.00 98.44 128 LEU A CA 1
ATOM 1009 C C . LEU A 1 128 ? 5.157 -3.748 -1.854 1.00 98.44 128 LEU A C 1
ATOM 1011 O O . LEU A 1 128 ? 4.585 -4.836 -1.953 1.00 98.44 128 LEU A O 1
ATOM 1015 N N . ALA A 1 129 ? 4.688 -2.652 -2.458 1.00 98.69 129 ALA A N 1
ATOM 1016 C CA . ALA A 1 129 ? 3.539 -2.673 -3.361 1.00 98.69 129 ALA A CA 1
ATOM 1017 C C . ALA A 1 129 ? 3.832 -3.485 -4.635 1.00 98.69 129 ALA A C 1
ATOM 1019 O O . ALA A 1 129 ? 3.011 -4.309 -5.042 1.00 98.69 129 ALA A O 1
ATOM 1020 N N . VAL A 1 130 ? 5.016 -3.309 -5.234 1.00 98.69 130 VAL A N 1
ATOM 1021 C CA . VAL A 1 130 ? 5.474 -4.104 -6.387 1.00 98.69 130 VAL A CA 1
ATOM 1022 C C . VAL A 1 130 ? 5.566 -5.581 -6.025 1.00 98.69 130 VAL A C 1
ATOM 1024 O O . VAL A 1 130 ? 5.023 -6.415 -6.749 1.00 98.69 130 VAL A O 1
ATOM 1027 N N . TRP A 1 131 ? 6.179 -5.911 -4.886 1.00 98.06 131 TRP A N 1
ATOM 1028 C CA . TRP A 1 131 ? 6.240 -7.284 -4.397 1.00 98.06 131 TRP A CA 1
ATOM 1029 C C . TRP A 1 131 ? 4.831 -7.875 -4.241 1.00 98.06 131 TRP A C 1
ATOM 1031 O O . TRP A 1 131 ? 4.543 -8.958 -4.752 1.00 98.06 131 TRP A O 1
ATOM 1041 N N . HIS A 1 132 ? 3.906 -7.137 -3.620 1.00 97.88 132 HIS A N 1
ATOM 1042 C CA . HIS A 1 132 ? 2.525 -7.586 -3.452 1.00 97.88 132 HIS A CA 1
ATOM 1043 C C . HIS A 1 132 ? 1.835 -7.871 -4.798 1.00 97.88 132 HIS A C 1
ATOM 1045 O O . HIS A 1 132 ? 1.192 -8.913 -4.959 1.00 97.88 132 HIS A O 1
ATOM 1051 N N . LEU A 1 133 ? 1.995 -6.985 -5.784 1.00 98.44 133 LEU A N 1
ATOM 1052 C CA . LEU A 1 133 ? 1.435 -7.163 -7.126 1.00 98.44 133 LEU A CA 1
ATOM 1053 C C . LEU A 1 133 ? 2.005 -8.407 -7.817 1.00 98.44 133 LEU A C 1
ATOM 1055 O O . LEU A 1 133 ? 1.245 -9.260 -8.276 1.00 98.44 133 LEU A O 1
ATOM 1059 N N . VAL A 1 134 ? 3.327 -8.562 -7.825 1.00 97.81 134 VAL A N 1
ATOM 1060 C CA . VAL A 1 134 ? 4.002 -9.643 -8.555 1.00 97.81 134 VAL A CA 1
ATOM 1061 C C . VAL A 1 134 ? 3.760 -11.001 -7.901 1.00 97.81 134 VAL A C 1
ATOM 1063 O O . VAL A 1 134 ? 3.383 -11.957 -8.579 1.00 97.81 134 VAL A O 1
ATOM 1066 N N . TYR A 1 135 ? 3.961 -11.107 -6.588 1.00 96.25 135 TYR A N 1
ATOM 1067 C CA . TYR A 1 135 ? 3.996 -12.399 -5.903 1.00 96.25 135 TYR A CA 1
ATOM 1068 C C . TYR A 1 135 ? 2.631 -12.824 -5.353 1.00 96.25 135 TYR A C 1
ATOM 1070 O O . TYR A 1 135 ? 2.342 -14.023 -5.322 1.00 96.25 135 TYR A O 1
ATOM 1078 N N . GLN A 1 136 ? 1.761 -11.876 -4.973 1.00 94.88 136 GLN A N 1
ATOM 1079 C CA . GLN A 1 136 ? 0.441 -12.211 -4.421 1.00 94.88 136 GLN A CA 1
ATOM 1080 C C . GLN A 1 136 ? -0.681 -12.050 -5.444 1.00 94.88 136 GLN A C 1
ATOM 1082 O O . GLN A 1 136 ? -1.594 -12.876 -5.461 1.00 94.88 136 GLN A O 1
ATOM 1087 N N . ARG A 1 137 ? -0.627 -11.024 -6.302 1.00 96.25 137 ARG A N 1
ATOM 1088 C CA . ARG A 1 137 ? -1.667 -10.776 -7.319 1.00 96.25 137 ARG A CA 1
ATOM 1089 C C . ARG A 1 137 ? -1.333 -11.348 -8.697 1.00 96.25 137 ARG A C 1
ATOM 1091 O O . ARG A 1 137 ? -2.244 -11.479 -9.507 1.00 96.25 137 ARG A O 1
ATOM 1098 N N . ARG A 1 138 ? -0.074 -11.740 -8.937 1.00 96.12 138 ARG A N 1
ATOM 1099 C CA . ARG A 1 138 ? 0.441 -12.171 -10.252 1.00 96.12 138 ARG A CA 1
ATOM 1100 C C . ARG A 1 138 ? 0.242 -11.105 -11.340 1.00 96.12 138 ARG A C 1
ATOM 1102 O O . ARG A 1 138 ? 0.051 -11.438 -12.504 1.00 96.12 138 ARG A O 1
ATOM 1109 N N . ASP A 1 139 ? 0.285 -9.834 -10.948 1.00 97.06 139 ASP A N 1
ATOM 1110 C CA . ASP A 1 139 ? 0.176 -8.678 -11.836 1.00 97.06 139 ASP A CA 1
ATOM 1111 C C . ASP A 1 139 ? 1.574 -8.115 -12.111 1.00 97.06 139 ASP A C 1
ATOM 1113 O O . ASP A 1 139 ? 2.208 -7.511 -11.244 1.00 97.06 139 ASP A O 1
ATOM 1117 N N . VAL A 1 140 ? 2.059 -8.341 -13.332 1.00 96.56 140 VAL A N 1
ATOM 1118 C CA . VAL A 1 140 ? 3.327 -7.783 -13.824 1.00 96.56 140 VAL A CA 1
ATOM 1119 C C . VAL A 1 140 ? 3.124 -6.487 -14.608 1.00 96.56 140 VAL A C 1
ATOM 1121 O O . VAL A 1 140 ? 4.063 -5.708 -14.752 1.00 96.56 140 VAL A O 1
ATOM 1124 N N . SER A 1 141 ? 1.907 -6.208 -15.077 1.00 97.31 141 SER A N 1
ATOM 1125 C CA . SER A 1 141 ? 1.615 -5.055 -15.927 1.00 97.31 141 SER A CA 1
ATOM 1126 C C . SER A 1 141 ? 1.685 -3.746 -15.144 1.00 97.31 141 SER A C 1
ATOM 1128 O O . SER A 1 141 ? 2.341 -2.804 -15.591 1.00 97.31 141 SER A O 1
ATOM 1130 N N . LYS A 1 142 ? 1.071 -3.679 -13.955 1.00 98.12 142 LYS A N 1
ATOM 1131 C CA . LYS A 1 142 ? 1.097 -2.471 -13.110 1.00 98.12 142 LYS A CA 1
ATOM 1132 C C . LYS A 1 142 ? 2.526 -2.035 -12.729 1.00 98.12 142 LYS A C 1
ATOM 1134 O O . LYS A 1 142 ? 2.830 -0.852 -12.902 1.00 98.12 142 LYS A O 1
ATOM 1139 N N . PRO A 1 143 ? 3.424 -2.929 -12.264 1.00 98.56 143 PRO A N 1
ATOM 1140 C CA . PRO A 1 143 ? 4.824 -2.579 -12.023 1.00 98.56 143 PRO A CA 1
ATOM 1141 C C . PRO A 1 143 ? 5.582 -2.094 -13.269 1.00 98.56 143 PRO A C 1
ATOM 1143 O O . PRO A 1 143 ? 6.339 -1.132 -13.169 1.00 98.56 143 PRO A O 1
ATOM 1146 N N . LEU A 1 144 ? 5.357 -2.681 -14.454 1.00 98.56 144 LEU A N 1
ATOM 1147 C CA . LEU A 1 144 ? 5.982 -2.184 -15.692 1.00 98.56 144 LEU A CA 1
ATOM 1148 C C . LEU A 1 144 ? 5.507 -0.772 -16.047 1.00 98.56 144 LEU A C 1
ATOM 1150 O O . LEU A 1 144 ? 6.316 0.070 -16.432 1.00 98.56 144 LEU A O 1
ATOM 1154 N N . LEU A 1 145 ? 4.215 -0.479 -15.879 1.00 98.38 145 LEU A N 1
ATOM 1155 C CA . LEU A 1 145 ? 3.704 0.879 -16.069 1.00 98.38 145 LEU A CA 1
ATOM 1156 C C . LEU A 1 145 ? 4.363 1.864 -15.095 1.00 98.38 145 LEU A C 1
ATOM 1158 O O . LEU A 1 145 ? 4.756 2.949 -15.515 1.00 98.38 145 LEU A O 1
ATOM 1162 N N . LEU A 1 146 ? 4.562 1.475 -13.829 1.00 98.62 146 LEU A N 1
ATOM 1163 C CA . LEU A 1 146 ? 5.297 2.288 -12.854 1.00 98.62 146 LEU A CA 1
ATOM 1164 C C . LEU A 1 146 ? 6.734 2.570 -13.319 1.00 98.62 146 LEU A C 1
ATOM 1166 O O . LEU A 1 146 ? 7.174 3.714 -13.259 1.00 98.62 146 LEU A O 1
ATOM 1170 N N . VAL A 1 147 ? 7.457 1.566 -13.823 1.00 98.19 147 VAL A N 1
ATOM 1171 C CA . VAL A 1 147 ? 8.803 1.760 -14.400 1.00 98.19 147 VAL A CA 1
ATOM 1172 C C . VAL A 1 147 ? 8.761 2.748 -15.569 1.00 98.19 147 VAL A C 1
ATOM 1174 O O . VAL A 1 147 ? 9.649 3.590 -15.699 1.00 98.19 147 VAL A O 1
ATOM 1177 N N . GLY A 1 148 ? 7.715 2.682 -16.396 1.00 96.69 148 GLY A N 1
ATOM 1178 C CA . GLY A 1 148 ? 7.468 3.637 -17.471 1.00 96.69 148 GLY A CA 1
ATOM 1179 C C . GLY A 1 148 ? 7.340 5.082 -16.983 1.00 96.69 148 GLY A C 1
ATOM 1180 O O . GLY A 1 148 ? 7.960 5.969 -17.566 1.00 96.69 148 GLY A O 1
ATOM 1181 N N . GLU A 1 149 ? 6.592 5.299 -15.899 1.00 95.88 149 GLU A N 1
ATOM 1182 C CA . GLU A 1 149 ? 6.395 6.613 -15.269 1.00 95.88 149 GLU A CA 1
ATOM 1183 C C . GLU A 1 149 ? 7.666 7.117 -14.552 1.00 95.88 149 GLU A C 1
ATOM 1185 O O . GLU A 1 149 ? 7.994 8.298 -14.626 1.00 95.88 149 GLU A O 1
ATOM 1190 N N . LEU A 1 150 ? 8.419 6.228 -13.891 1.00 95.06 150 LEU A N 1
ATOM 1191 C CA . LEU A 1 150 ? 9.667 6.563 -13.183 1.00 95.06 150 LEU A CA 1
ATOM 1192 C C . LEU A 1 150 ? 10.840 6.853 -14.130 1.00 95.06 150 LEU A C 1
ATOM 1194 O O . LEU A 1 150 ? 11.757 7.601 -13.795 1.00 95.06 150 LEU A O 1
ATOM 1198 N N . CYS A 1 151 ? 10.832 6.242 -15.312 1.00 94.31 151 CYS A N 1
ATOM 1199 C CA . CYS A 1 151 ? 11.869 6.382 -16.323 1.00 94.31 151 CYS A CA 1
ATOM 1200 C C . CYS A 1 151 ? 11.216 6.689 -17.682 1.00 94.31 151 CYS A C 1
ATOM 1202 O O . CYS A 1 151 ? 11.208 5.820 -18.554 1.00 94.31 151 CYS A O 1
ATOM 1204 N N . PRO A 1 152 ? 10.638 7.888 -17.892 1.00 91.38 152 PRO A N 1
ATOM 1205 C CA . PRO A 1 152 ? 9.872 8.218 -19.103 1.00 91.38 152 PRO A CA 1
ATOM 1206 C C . PRO A 1 152 ? 10.776 8.326 -20.333 1.00 91.38 152 PRO A C 1
ATOM 1208 O O . PRO A 1 152 ? 11.898 8.789 -20.195 1.00 91.38 152 PRO A O 1
ATOM 1211 N N . ALA A 1 153 ? 10.320 7.963 -21.540 1.00 85.31 153 ALA A N 1
ATOM 1212 C CA . ALA A 1 153 ? 11.163 7.920 -22.751 1.00 85.31 153 ALA A CA 1
ATOM 1213 C C . ALA A 1 153 ? 11.844 9.260 -23.099 1.00 85.31 153 ALA A C 1
ATOM 1215 O O . ALA A 1 153 ? 13.040 9.285 -23.388 1.00 85.31 153 ALA A O 1
ATOM 1216 N N . MET A 1 154 ? 11.117 10.374 -22.995 1.00 77.50 154 MET A N 1
ATOM 1217 C CA . MET A 1 154 ? 11.688 11.717 -23.107 1.00 77.50 154 MET A CA 1
ATOM 1218 C C . MET A 1 154 ? 12.151 12.179 -21.725 1.00 77.50 154 MET A C 1
ATOM 1220 O O . MET A 1 154 ? 11.350 12.247 -20.793 1.00 77.50 154 MET A O 1
ATOM 1224 N N . ALA A 1 155 ? 13.448 12.448 -21.572 1.00 63.66 155 ALA A N 1
ATOM 1225 C CA . ALA A 1 155 ? 13.981 12.999 -20.333 1.00 63.66 155 ALA A CA 1
ATOM 1226 C C . ALA A 1 155 ? 13.464 14.434 -20.165 1.00 63.66 155 ALA A C 1
ATOM 1228 O O . ALA A 1 155 ? 13.728 15.292 -21.003 1.00 63.66 155 ALA A O 1
ATOM 1229 N N . VAL A 1 156 ? 12.711 14.690 -19.098 1.00 60.69 156 VAL A N 1
ATOM 1230 C CA . VAL A 1 156 ? 12.386 16.058 -18.688 1.00 60.69 156 VAL A CA 1
ATOM 1231 C C . VAL A 1 156 ? 13.623 16.589 -17.966 1.00 60.69 156 VAL A C 1
ATOM 1233 O O . VAL A 1 156 ? 14.078 15.959 -17.018 1.00 60.69 156 VAL A O 1
ATOM 1236 N N . GLU A 1 157 ? 14.179 17.718 -18.409 1.00 54.53 157 GLU A N 1
ATOM 1237 C CA . GLU A 1 157 ? 15.437 18.317 -17.911 1.00 54.53 157 GLU A CA 1
ATOM 1238 C C . GLU A 1 157 ? 15.449 18.670 -16.404 1.00 54.53 157 GLU A C 1
ATOM 1240 O O . GLU A 1 157 ? 16.445 19.171 -15.883 1.00 54.53 157 GLU A O 1
ATOM 1245 N N . MET A 1 158 ? 14.366 18.419 -15.662 1.00 49.91 158 MET A N 1
ATOM 1246 C CA . MET A 1 158 ? 14.285 18.746 -14.241 1.00 49.91 158 MET A CA 1
ATOM 1247 C C . MET A 1 158 ? 15.124 17.792 -13.378 1.00 49.91 158 MET A C 1
ATOM 1249 O O . MET A 1 158 ? 15.031 16.569 -13.461 1.00 49.91 158 MET A O 1
ATOM 1253 N N . ALA A 1 159 ? 15.921 18.404 -12.502 1.00 52.09 159 ALA A N 1
ATOM 1254 C CA . ALA A 1 159 ? 16.978 17.849 -11.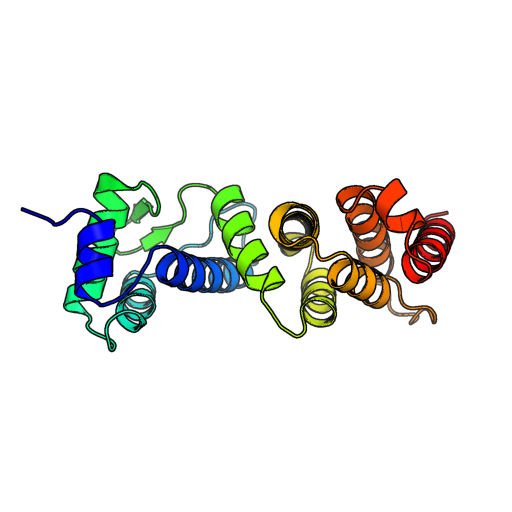657 1.00 52.09 159 ALA A CA 1
ATOM 1255 C C . ALA A 1 159 ? 16.549 16.831 -10.564 1.00 52.09 159 ALA A C 1
ATOM 1257 O O . ALA A 1 159 ? 17.134 16.792 -9.485 1.00 52.09 159 ALA A O 1
ATOM 1258 N N . THR A 1 160 ? 15.553 15.978 -10.820 1.00 54.91 160 THR A N 1
ATOM 1259 C CA . THR A 1 160 ? 15.077 14.919 -9.901 1.00 54.91 160 THR A CA 1
ATOM 1260 C C . THR A 1 160 ? 15.069 13.509 -10.511 1.00 54.91 160 THR A C 1
ATOM 1262 O O . THR A 1 160 ? 14.695 12.550 -9.838 1.00 54.91 160 THR A O 1
ATOM 1265 N N . GLY A 1 161 ? 15.558 13.342 -11.745 1.00 74.00 161 GLY A N 1
ATOM 1266 C CA . GLY A 1 161 ? 15.442 12.081 -12.488 1.00 74.00 161 GLY A CA 1
ATOM 1267 C C . GLY A 1 161 ? 16.264 10.897 -11.961 1.00 74.00 161 GLY A C 1
ATOM 1268 O O . GLY A 1 161 ? 15.801 9.765 -12.053 1.00 74.00 161 GLY A O 1
ATOM 1269 N N . TRP A 1 162 ? 17.455 11.107 -11.382 1.00 85.06 162 TRP A N 1
ATOM 1270 C CA . TRP A 1 162 ? 18.337 9.979 -11.023 1.00 85.06 162 TRP A CA 1
ATOM 1271 C C . TRP A 1 162 ? 17.720 9.035 -9.984 1.00 85.06 162 TRP A C 1
ATOM 1273 O O . TRP A 1 162 ? 17.755 7.823 -10.166 1.00 85.06 162 TRP A O 1
ATOM 1283 N N . LEU A 1 163 ? 17.117 9.567 -8.914 1.00 89.12 163 LEU A N 1
ATOM 1284 C CA . LEU A 1 163 ? 16.504 8.734 -7.870 1.00 89.12 163 LEU A CA 1
ATOM 1285 C C . LEU A 1 163 ? 15.308 7.935 -8.399 1.00 89.12 163 LEU A C 1
ATOM 1287 O O . LEU A 1 163 ? 15.102 6.796 -7.988 1.00 89.12 163 LEU A O 1
ATOM 1291 N N . GLN A 1 164 ? 14.541 8.508 -9.327 1.00 92.38 164 GLN A N 1
ATOM 1292 C CA . GLN A 1 164 ? 13.424 7.809 -9.959 1.00 92.38 164 GLN A CA 1
ATOM 1293 C C . GLN A 1 164 ? 13.918 6.725 -10.922 1.00 92.38 164 GLN A C 1
ATOM 1295 O O . GLN A 1 164 ? 13.393 5.617 -10.898 1.00 92.38 164 GLN A O 1
ATOM 1300 N N . VAL A 1 165 ? 14.967 6.995 -11.705 1.00 94.06 165 VAL A N 1
ATOM 1301 C CA . VAL A 1 165 ? 15.610 5.990 -12.570 1.00 94.06 165 VAL A CA 1
ATOM 1302 C C . VAL A 1 165 ? 16.235 4.864 -11.736 1.00 94.06 165 VAL A C 1
ATOM 1304 O O . VAL A 1 165 ? 16.092 3.694 -12.087 1.00 94.06 165 VAL A O 1
ATOM 1307 N N . TRP A 1 166 ? 16.868 5.188 -10.607 1.00 95.25 166 TRP A N 1
ATOM 1308 C CA . TRP A 1 166 ? 17.371 4.197 -9.657 1.00 95.25 166 TRP A CA 1
ATOM 1309 C C . TRP A 1 166 ? 16.239 3.315 -9.127 1.00 95.25 166 TRP A C 1
ATOM 1311 O O . TRP A 1 166 ? 16.310 2.092 -9.239 1.00 95.25 166 TRP A O 1
ATOM 1321 N N . LEU A 1 167 ? 15.158 3.927 -8.634 1.00 97.31 167 LEU A N 1
ATOM 1322 C CA . LEU A 1 167 ? 13.983 3.196 -8.166 1.00 97.31 167 LEU A CA 1
ATOM 1323 C C . LEU A 1 167 ? 13.364 2.345 -9.281 1.00 97.31 167 LEU A C 1
ATOM 1325 O O . LEU A 1 167 ? 12.952 1.222 -9.024 1.00 97.31 167 LEU A O 1
ATOM 1329 N N . ALA A 1 168 ? 13.337 2.827 -10.525 1.00 97.69 168 ALA A N 1
ATOM 1330 C CA . ALA A 1 168 ? 12.885 2.039 -11.668 1.00 97.69 168 ALA A CA 1
ATOM 1331 C C . ALA A 1 168 ? 13.719 0.755 -11.836 1.00 97.69 168 ALA A C 1
ATOM 1333 O O . ALA A 1 168 ? 13.158 -0.313 -12.075 1.00 97.69 168 ALA A O 1
ATOM 1334 N N . GLY A 1 169 ? 15.040 0.834 -11.646 1.00 97.94 169 GLY A N 1
ATOM 1335 C CA . GLY A 1 169 ? 15.921 -0.335 -11.611 1.00 97.94 169 GLY A CA 1
ATOM 1336 C C . GLY A 1 169 ? 15.586 -1.293 -10.469 1.00 97.94 169 GLY A C 1
ATOM 1337 O O . GLY A 1 169 ? 15.498 -2.501 -10.684 1.00 97.94 169 GLY A O 1
ATOM 1338 N N . GLU A 1 170 ? 15.327 -0.766 -9.276 1.00 98.38 170 GLU A N 1
ATOM 1339 C CA . GLU A 1 170 ? 14.930 -1.568 -8.113 1.00 98.38 170 GLU A CA 1
ATOM 1340 C C . GLU A 1 170 ? 13.581 -2.262 -8.325 1.00 98.38 170 GLU A C 1
ATOM 1342 O O . GLU A 1 170 ? 13.455 -3.442 -8.014 1.00 98.38 170 GLU A O 1
ATOM 1347 N N . VAL A 1 171 ? 12.604 -1.585 -8.938 1.00 98.62 171 VAL A N 1
ATOM 1348 C CA . VAL A 1 171 ? 11.318 -2.186 -9.317 1.00 98.62 171 VAL A CA 1
ATOM 1349 C C . VAL A 1 171 ? 11.532 -3.354 -10.282 1.00 98.62 171 VAL A C 1
ATOM 1351 O O . VAL A 1 171 ? 10.972 -4.426 -10.067 1.00 98.62 171 VAL A O 1
ATOM 1354 N N . LEU A 1 172 ? 12.375 -3.198 -11.310 1.00 98.56 172 LEU A N 1
ATOM 1355 C CA . LEU A 1 172 ? 12.683 -4.282 -12.253 1.00 98.56 172 LEU A CA 1
ATOM 1356 C C . LEU A 1 172 ? 13.381 -5.475 -11.575 1.00 98.56 172 LEU A C 1
ATOM 1358 O O . LEU A 1 172 ? 13.123 -6.627 -11.934 1.00 98.56 172 LEU A O 1
ATOM 1362 N N . LEU A 1 173 ? 14.251 -5.217 -10.594 1.00 98.19 173 LEU A N 1
ATOM 1363 C CA . LEU A 1 173 ? 14.889 -6.267 -9.796 1.00 98.19 173 LEU A CA 1
ATOM 1364 C C . LEU A 1 173 ? 13.878 -6.985 -8.895 1.00 98.19 173 LEU A C 1
ATOM 1366 O O . LEU A 1 173 ? 13.862 -8.217 -8.877 1.00 98.19 173 LEU A O 1
ATOM 1370 N N . GLU A 1 174 ? 13.000 -6.241 -8.222 1.00 98.06 174 GLU A N 1
ATOM 1371 C CA . GLU A 1 174 ? 11.949 -6.769 -7.342 1.00 98.06 174 GLU A CA 1
ATOM 1372 C C . GLU A 1 174 ? 10.972 -7.673 -8.114 1.00 98.06 174 GLU A C 1
ATOM 1374 O O . GLU A 1 174 ? 10.601 -8.770 -7.679 1.00 98.06 174 GLU A O 1
ATOM 1379 N N . MET A 1 175 ? 10.633 -7.256 -9.337 1.00 98.12 175 MET A N 1
ATOM 1380 C CA . MET A 1 175 ? 9.850 -8.038 -10.290 1.00 98.12 175 MET A CA 1
ATOM 1381 C C . MET A 1 175 ? 10.540 -9.321 -10.763 1.00 98.12 175 MET A C 1
ATOM 1383 O O . MET A 1 175 ? 9.858 -10.212 -11.271 1.00 98.12 175 MET A O 1
ATOM 1387 N N . GLY A 1 176 ? 11.862 -9.436 -10.623 1.00 97.44 176 GLY A N 1
ATOM 1388 C CA . GLY A 1 176 ? 12.677 -10.525 -11.151 1.00 97.44 176 GLY A CA 1
ATOM 1389 C C . GLY A 1 176 ? 12.935 -10.413 -12.659 1.00 97.44 176 GLY A C 1
ATOM 1390 O O . GLY A 1 176 ? 12.018 -10.502 -13.476 1.00 97.44 176 GLY A O 1
ATOM 1391 N N . LEU A 1 177 ? 14.216 -10.333 -13.041 1.00 95.75 177 LEU A N 1
ATOM 1392 C CA . LEU A 1 177 ? 14.645 -10.041 -14.418 1.00 95.75 177 LEU A CA 1
ATOM 1393 C C . LEU A 1 177 ? 14.092 -10.995 -15.482 1.00 95.75 177 LEU A C 1
ATOM 1395 O O . LEU A 1 177 ? 13.769 -10.544 -16.574 1.00 95.75 177 LEU A O 1
ATOM 1399 N N . ARG A 1 178 ? 13.935 -12.290 -15.176 1.00 96.81 178 ARG A N 1
ATOM 1400 C CA . ARG A 1 178 ? 13.346 -13.245 -16.131 1.00 96.81 178 ARG A CA 1
ATOM 1401 C C . ARG A 1 178 ? 11.902 -12.880 -16.491 1.00 96.81 178 ARG A C 1
ATOM 1403 O O . ARG A 1 178 ? 11.601 -12.761 -17.668 1.00 96.81 178 ARG A O 1
ATOM 1410 N N . ARG A 1 179 ? 11.055 -12.584 -15.495 1.00 95.50 179 ARG A N 1
ATOM 1411 C CA . ARG A 1 179 ? 9.654 -12.178 -15.730 1.00 95.50 179 ARG A CA 1
ATOM 1412 C C . ARG A 1 179 ? 9.572 -10.871 -16.510 1.00 95.50 179 ARG A C 1
ATOM 1414 O O . ARG A 1 179 ? 8.748 -10.731 -17.400 1.00 95.50 179 ARG A O 1
ATOM 1421 N N . VAL A 1 180 ? 10.452 -9.922 -16.187 1.00 97.62 180 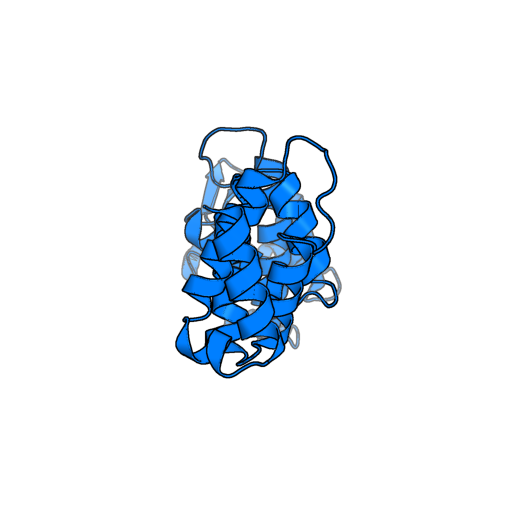VAL A N 1
ATOM 1422 C CA . VAL A 1 180 ? 10.582 -8.667 -16.941 1.00 97.62 180 VAL A CA 1
ATOM 1423 C C . VAL A 1 180 ? 10.937 -8.950 -18.402 1.00 97.62 180 VAL A C 1
ATOM 1425 O O . VAL A 1 180 ? 10.363 -8.349 -19.301 1.00 97.62 180 VAL A O 1
ATOM 1428 N N . GLN A 1 181 ? 11.882 -9.857 -18.651 1.00 97.06 181 GLN A N 1
ATOM 1429 C CA . GLN A 1 181 ? 12.338 -10.186 -19.998 1.00 97.06 181 GLN A CA 1
ATOM 1430 C C . GLN A 1 181 ? 11.338 -11.015 -20.802 1.00 97.06 181 GLN A C 1
ATOM 1432 O O . GLN A 1 181 ? 11.406 -10.962 -22.029 1.00 97.06 181 GLN A O 1
ATOM 1437 N N . ASP A 1 182 ? 10.423 -11.741 -20.161 1.00 96.62 182 ASP A N 1
ATOM 1438 C CA . ASP A 1 182 ? 9.339 -12.452 -20.846 1.00 96.62 182 ASP A CA 1
ATOM 1439 C C . ASP A 1 182 ? 8.363 -11.454 -21.507 1.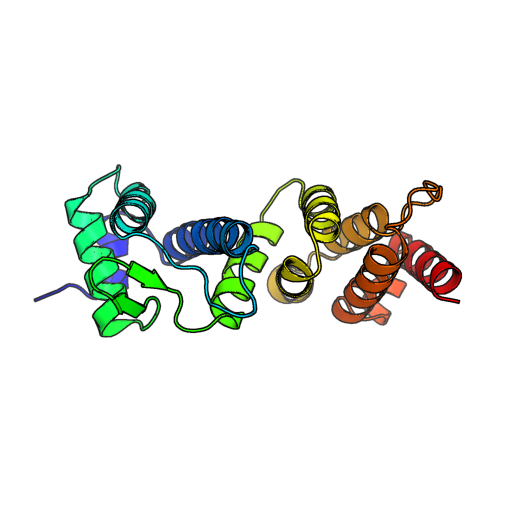00 96.62 182 ASP A C 1
ATOM 1441 O O . ASP A 1 182 ? 7.889 -11.674 -22.626 1.00 96.62 182 ASP A O 1
ATOM 1445 N N . GLU A 1 183 ? 8.171 -10.285 -20.889 1.00 96.81 183 GLU A N 1
ATOM 1446 C CA . GLU A 1 183 ? 7.298 -9.213 -21.372 1.00 96.81 183 GLU A CA 1
ATOM 1447 C C . GLU A 1 183 ? 7.977 -8.307 -22.414 1.00 96.81 183 GLU A C 1
ATOM 1449 O O . GLU A 1 183 ? 9.091 -7.813 -22.226 1.00 96.81 183 GLU A O 1
ATOM 1454 N N . GLY A 1 184 ? 7.276 -8.007 -23.515 1.00 96.69 184 GLY A N 1
ATOM 1455 C CA . GLY A 1 184 ? 7.789 -7.114 -24.567 1.00 96.69 184 GLY A CA 1
ATOM 1456 C C . GLY A 1 184 ? 8.118 -5.712 -24.051 1.00 96.69 184 GLY A C 1
ATOM 1457 O O . GLY A 1 184 ? 9.228 -5.221 -24.258 1.00 96.69 184 GLY A O 1
ATOM 1458 N N . LEU A 1 185 ? 7.180 -5.117 -23.307 1.00 96.88 185 LEU A N 1
ATOM 1459 C CA . LEU A 1 185 ? 7.378 -3.835 -22.631 1.00 96.88 185 LEU A CA 1
ATOM 1460 C C . LEU A 1 185 ? 8.508 -3.919 -21.593 1.00 96.88 185 LEU A C 1
ATOM 1462 O O . LEU A 1 185 ? 9.303 -2.993 -21.471 1.00 96.88 185 LEU A O 1
ATOM 1466 N N . GLY A 1 186 ? 8.623 -5.035 -20.868 1.00 97.62 186 GLY A N 1
ATOM 1467 C CA . GLY A 1 186 ? 9.661 -5.208 -19.855 1.00 97.62 186 GLY A CA 1
ATOM 1468 C C . GLY A 1 186 ? 11.077 -5.195 -20.434 1.00 97.62 186 GLY A C 1
ATOM 1469 O O . GLY A 1 186 ? 11.953 -4.544 -19.866 1.00 97.62 186 GLY A O 1
ATOM 1470 N N . ARG A 1 187 ? 11.300 -5.809 -21.605 1.00 98.31 187 ARG A N 1
ATOM 1471 C CA . ARG A 1 187 ? 12.591 -5.736 -22.318 1.00 98.31 187 ARG A CA 1
ATOM 1472 C C . ARG A 1 187 ? 12.962 -4.306 -22.714 1.00 98.31 187 ARG A C 1
ATOM 1474 O O . ARG A 1 187 ? 14.104 -3.901 -22.505 1.00 98.31 187 ARG A O 1
ATOM 1481 N N . GLU A 1 188 ? 12.009 -3.549 -23.256 1.00 97.88 188 GLU A N 1
ATOM 1482 C CA . GLU A 1 188 ? 12.217 -2.142 -23.627 1.00 97.88 188 GLU A CA 1
ATOM 1483 C C . GLU A 1 188 ? 12.580 -1.293 -22.400 1.00 97.88 188 GLU A C 1
ATOM 1485 O O . GLU A 1 188 ? 13.569 -0.557 -22.406 1.00 97.88 188 GLU A O 1
ATOM 1490 N N . LEU A 1 189 ? 11.799 -1.431 -21.326 1.00 97.75 189 LEU A N 1
ATOM 1491 C CA . LEU A 1 189 ? 11.993 -0.683 -20.089 1.00 97.75 189 LEU A CA 1
ATOM 1492 C C . LEU A 1 189 ? 13.321 -1.022 -19.410 1.00 97.75 189 LEU A C 1
ATOM 1494 O O . LEU A 1 189 ? 14.008 -0.115 -18.944 1.00 97.75 189 LEU A O 1
ATOM 1498 N N . LEU A 1 190 ? 13.712 -2.299 -19.392 1.00 98.00 190 LEU A N 1
ATOM 1499 C CA . LEU A 1 190 ? 14.994 -2.733 -18.845 1.00 98.00 190 LEU A CA 1
ATOM 1500 C C . LEU A 1 190 ? 16.168 -2.089 -19.587 1.00 98.00 190 LEU A C 1
ATOM 1502 O O . LEU A 1 190 ? 17.042 -1.510 -18.942 1.00 98.00 190 LEU A O 1
ATOM 1506 N N . ALA A 1 191 ? 16.161 -2.131 -20.922 1.00 97.06 191 ALA A N 1
ATOM 1507 C CA . ALA A 1 191 ? 17.205 -1.503 -21.729 1.00 97.06 191 ALA A CA 1
ATOM 1508 C C . ALA A 1 191 ? 17.272 0.013 -21.479 1.00 97.06 191 ALA A C 1
ATOM 1510 O O . ALA A 1 191 ? 18.354 0.571 -21.289 1.00 97.06 191 ALA A O 1
ATOM 1511 N N . ARG A 1 192 ? 16.110 0.675 -21.401 1.00 95.25 192 ARG A N 1
ATOM 1512 C CA . ARG A 1 192 ? 16.023 2.114 -21.132 1.00 95.25 192 ARG A CA 1
ATOM 1513 C C . ARG A 1 192 ? 16.568 2.487 -19.756 1.00 95.25 192 ARG A C 1
ATOM 1515 O O . ARG A 1 192 ? 17.312 3.457 -19.641 1.00 95.25 192 ARG A O 1
ATOM 1522 N N . VAL A 1 193 ? 16.213 1.734 -18.715 1.00 95.69 193 VAL A N 1
ATOM 1523 C CA . VAL A 1 193 ? 16.718 1.968 -17.356 1.00 95.69 193 VAL A CA 1
ATOM 1524 C C . VAL A 1 193 ? 18.229 1.744 -17.298 1.00 95.69 193 VAL A C 1
ATOM 1526 O O . VAL A 1 193 ? 18.934 2.594 -16.765 1.00 95.69 193 VAL A O 1
ATOM 1529 N N . GLN A 1 194 ? 18.746 0.675 -17.910 1.00 95.06 194 GLN A N 1
ATOM 1530 C CA . GLN A 1 194 ? 20.190 0.420 -17.979 1.00 95.06 194 GLN A CA 1
ATOM 1531 C C . GLN A 1 194 ? 20.949 1.557 -18.671 1.00 95.06 194 GLN A C 1
ATOM 1533 O O . GLN A 1 194 ? 21.970 2.000 -18.157 1.00 95.06 194 GLN A O 1
ATOM 1538 N N . GLN A 1 195 ? 20.426 2.075 -19.786 1.00 93.00 195 GLN A N 1
ATOM 1539 C CA . GLN A 1 195 ? 21.038 3.198 -20.498 1.00 93.00 195 GLN A CA 1
ATOM 1540 C C . GLN A 1 195 ? 21.094 4.476 -19.651 1.00 93.00 195 GLN A C 1
ATOM 1542 O O . GLN A 1 195 ? 22.028 5.253 -19.798 1.00 93.00 195 GLN A O 1
ATOM 1547 N N . ARG A 1 196 ? 20.101 4.717 -18.786 1.00 90.50 196 ARG A N 1
ATOM 1548 C CA . ARG A 1 196 ? 20.068 5.909 -17.921 1.00 90.50 196 ARG A CA 1
ATOM 1549 C C . ARG A 1 196 ? 20.850 5.771 -16.620 1.00 90.50 196 ARG A C 1
ATOM 1551 O O . ARG A 1 196 ? 21.067 6.780 -15.956 1.00 90.50 196 ARG A O 1
ATOM 1558 N N . LEU A 1 197 ? 21.204 4.545 -16.240 1.00 89.19 197 LEU A N 1
ATOM 1559 C CA . LEU A 1 197 ? 22.031 4.259 -15.067 1.00 89.19 197 LEU A CA 1
ATOM 1560 C C . LEU A 1 197 ? 23.535 4.210 -15.383 1.00 89.19 197 LEU A C 1
ATOM 1562 O O . LEU A 1 197 ? 24.328 4.262 -14.445 1.00 89.19 197 LEU A O 1
ATOM 1566 N N . ALA A 1 198 ? 23.899 4.062 -16.662 1.00 81.38 198 ALA A N 1
ATOM 1567 C CA . ALA A 1 198 ? 25.276 4.044 -17.162 1.00 81.38 198 ALA A CA 1
ATOM 1568 C C . ALA A 1 198 ? 25.872 5.455 -17.254 1.00 81.38 198 ALA A C 1
ATOM 1570 O O . ALA A 1 198 ? 27.076 5.585 -16.937 1.00 81.38 198 ALA A O 1
#

pLDDT: mean 89.98, std 12.12, range [44.06, 98.69]